Protein AF-A0A8J8DHR2-F1 (afdb_monomer_lite)

Structure (mmCIF, N/CA/C/O backbone):
data_AF-A0A8J8DHR2-F1
#
_entry.id   AF-A0A8J8DHR2-F1
#
loop_
_atom_site.group_PDB
_atom_site.id
_atom_site.type_symbol
_atom_site.label_atom_id
_atom_site.label_alt_id
_atom_site.label_comp_id
_atom_site.label_asym_id
_atom_site.label_entity_id
_atom_site.label_seq_id
_atom_site.pdbx_PDB_ins_code
_atom_site.Cartn_x
_atom_site.Cartn_y
_atom_site.Cartn_z
_atom_site.occupancy
_atom_site.B_iso_or_equiv
_atom_site.auth_seq_id
_atom_site.auth_comp_id
_atom_site.auth_asym_id
_atom_site.auth_atom_id
_atom_site.pdbx_PDB_model_num
ATOM 1 N N . MET A 1 1 ? -19.054 -25.105 -1.388 1.00 38.72 1 MET A N 1
ATOM 2 C CA . MET A 1 1 ? -17.659 -24.967 -0.925 1.00 38.72 1 MET A CA 1
ATOM 3 C C . MET A 1 1 ? -17.329 -23.497 -1.034 1.00 38.72 1 MET A C 1
ATOM 5 O O . MET A 1 1 ? -17.417 -22.987 -2.141 1.00 38.72 1 MET A O 1
ATOM 9 N N . ASN A 1 2 ? -17.084 -22.812 0.084 1.00 49.72 2 ASN A N 1
ATOM 10 C CA . ASN A 1 2 ? -16.598 -21.435 0.019 1.00 49.72 2 ASN A CA 1
ATOM 11 C C . ASN A 1 2 ? -15.177 -21.469 -0.545 1.00 49.72 2 ASN A C 1
ATOM 13 O O . ASN A 1 2 ? -14.362 -22.285 -0.113 1.00 49.72 2 ASN A O 1
ATOM 17 N N . GLU A 1 3 ? -14.928 -20.640 -1.547 1.00 60.44 3 GLU A N 1
ATOM 18 C CA . GLU A 1 3 ? -13.622 -20.469 -2.170 1.00 60.44 3 GLU A CA 1
ATOM 19 C C . GLU A 1 3 ? -12.634 -19.958 -1.109 1.00 60.44 3 GLU A C 1
ATOM 21 O O . GLU A 1 3 ? -12.941 -19.025 -0.363 1.00 60.44 3 GLU A O 1
ATOM 26 N N . ILE A 1 4 ? -11.487 -20.626 -0.964 1.00 71.00 4 ILE A N 1
ATOM 27 C CA . ILE A 1 4 ? -10.457 -20.211 -0.008 1.00 71.00 4 ILE A CA 1
ATOM 28 C C . ILE A 1 4 ? -9.747 -19.011 -0.624 1.00 71.00 4 ILE A C 1
ATOM 30 O O . ILE A 1 4 ? -8.992 -19.175 -1.580 1.00 71.00 4 ILE A O 1
ATOM 34 N N . LEU A 1 5 ? -9.993 -17.822 -0.075 1.00 74.88 5 LEU A N 1
ATOM 35 C CA . LEU A 1 5 ? -9.297 -16.610 -0.495 1.00 74.88 5 LEU A CA 1
ATOM 36 C C . LEU A 1 5 ? -7.799 -16.734 -0.206 1.00 74.88 5 LEU A C 1
ATOM 38 O O . LEU A 1 5 ? -7.392 -17.189 0.868 1.00 74.88 5 LEU A O 1
ATOM 42 N N . THR A 1 6 ? -6.980 -16.280 -1.148 1.00 81.56 6 THR A N 1
ATOM 43 C CA . THR A 1 6 ? -5.559 -16.038 -0.900 1.00 81.56 6 THR A CA 1
ATOM 44 C C . THR A 1 6 ? -5.382 -14.920 0.130 1.00 81.56 6 THR A C 1
ATOM 46 O O . THR A 1 6 ? -6.280 -14.112 0.367 1.00 81.56 6 THR A O 1
ATOM 49 N N . HIS A 1 7 ? -4.193 -14.830 0.735 1.00 78.31 7 HIS A N 1
ATOM 50 C CA . HIS A 1 7 ? -3.890 -13.770 1.707 1.00 78.31 7 HIS A CA 1
ATOM 51 C C . HIS A 1 7 ? -4.098 -12.363 1.126 1.00 78.31 7 HIS A C 1
ATOM 53 O O . HIS A 1 7 ? -4.680 -11.512 1.785 1.00 78.31 7 HIS A O 1
ATOM 59 N N . ASN A 1 8 ? -3.703 -12.136 -0.130 1.00 73.00 8 ASN A N 1
ATOM 60 C CA . ASN A 1 8 ? -3.864 -10.835 -0.785 1.00 73.00 8 ASN A CA 1
ATOM 61 C C . ASN A 1 8 ? -5.338 -10.499 -1.058 1.00 73.00 8 ASN A C 1
ATOM 63 O O . ASN A 1 8 ? -5.766 -9.382 -0.793 1.00 73.00 8 ASN A O 1
ATOM 67 N N . GLU A 1 9 ? -6.131 -11.464 -1.533 1.00 79.25 9 GLU A N 1
ATOM 68 C CA . GLU A 1 9 ? -7.574 -11.262 -1.733 1.00 79.25 9 GLU A CA 1
ATOM 69 C C . GLU A 1 9 ? -8.287 -11.003 -0.403 1.00 79.25 9 GLU A C 1
ATOM 71 O O . GLU A 1 9 ? -9.195 -10.177 -0.322 1.00 79.25 9 GLU A O 1
ATOM 76 N N . LEU A 1 10 ? -7.852 -11.678 0.662 1.00 85.38 10 LEU A N 1
ATOM 77 C CA . LEU A 1 10 ? -8.369 -11.458 2.003 1.00 85.38 10 LEU A CA 1
ATOM 78 C C . LEU A 1 10 ? -8.026 -10.053 2.514 1.00 85.38 10 LEU A C 1
ATOM 80 O O . LEU A 1 10 ? -8.901 -9.384 3.061 1.00 85.38 10 LEU A O 1
ATOM 84 N N . VAL A 1 11 ? -6.794 -9.583 2.296 1.00 79.81 11 VAL A N 1
ATOM 85 C CA . VAL A 1 11 ? -6.373 -8.205 2.594 1.00 79.81 11 VAL A CA 1
ATOM 86 C C . VAL A 1 11 ? -7.231 -7.189 1.841 1.00 79.81 11 VAL A C 1
ATOM 88 O O . VAL A 1 11 ? -7.748 -6.259 2.464 1.00 79.81 11 VAL A O 1
ATOM 91 N N . ASP A 1 12 ? -7.461 -7.379 0.543 1.00 77.25 12 ASP A N 1
ATOM 92 C CA . ASP A 1 12 ? -8.292 -6.474 -0.258 1.00 77.25 12 ASP A CA 1
ATOM 93 C C . ASP A 1 12 ? -9.739 -6.424 0.253 1.00 77.25 12 ASP A C 1
ATOM 95 O O . ASP A 1 12 ? -10.285 -5.343 0.485 1.00 77.25 12 ASP A O 1
ATOM 99 N N . VAL A 1 13 ? -10.363 -7.581 0.496 1.00 87.75 13 VAL A N 1
ATOM 100 C CA . VAL A 1 13 ? -11.755 -7.647 0.969 1.00 87.75 13 VAL A CA 1
ATOM 101 C C . VAL A 1 13 ? -11.896 -7.050 2.370 1.00 87.75 13 VAL A C 1
ATOM 103 O O . VAL A 1 13 ? -12.782 -6.225 2.612 1.00 87.75 13 VAL A O 1
ATOM 106 N N . VAL A 1 14 ? -11.030 -7.450 3.304 1.00 92.06 14 VAL A N 1
ATOM 107 C CA . VAL A 1 14 ? -11.136 -7.050 4.712 1.00 92.06 14 VAL A CA 1
ATOM 108 C C . VAL A 1 14 ? -10.791 -5.573 4.891 1.00 92.06 14 VAL A C 1
ATOM 110 O O . VAL A 1 14 ? -11.494 -4.873 5.619 1.00 92.06 14 VAL A O 1
ATOM 113 N N . SER A 1 15 ? -9.772 -5.060 4.198 1.00 86.81 15 SER A N 1
ATOM 114 C CA . SER A 1 15 ? -9.414 -3.638 4.270 1.00 86.81 15 SER A CA 1
ATOM 115 C C . SER A 1 15 ? -10.568 -2.745 3.784 1.00 86.81 15 SER A C 1
ATOM 117 O O . SER A 1 15 ? -10.996 -1.824 4.481 1.00 86.81 15 SER A O 1
ATOM 119 N N . GLN A 1 16 ? -11.200 -3.072 2.655 1.00 83.44 16 GLN A N 1
ATOM 120 C CA . GLN A 1 16 ? -12.368 -2.326 2.174 1.00 83.44 16 GLN A CA 1
ATOM 121 C C . GLN A 1 16 ? -13.557 -2.423 3.141 1.00 83.44 16 GLN A C 1
ATOM 123 O O . GLN A 1 16 ? -14.240 -1.425 3.397 1.00 83.44 16 GLN A O 1
ATOM 128 N N . ALA A 1 17 ? -13.794 -3.602 3.725 1.00 92.31 17 ALA A N 1
ATOM 129 C CA . ALA A 1 17 ? -14.858 -3.806 4.702 1.00 92.31 17 ALA A CA 1
ATOM 130 C C . ALA A 1 17 ? -14.660 -2.959 5.969 1.00 92.31 17 ALA A C 1
ATOM 132 O O . ALA A 1 17 ? -15.611 -2.329 6.442 1.00 92.31 17 ALA A O 1
ATOM 133 N N . ILE A 1 18 ? -13.427 -2.886 6.481 1.00 94.50 18 ILE A N 1
ATOM 134 C CA . ILE A 1 18 ? -13.059 -2.049 7.630 1.00 94.50 18 ILE A CA 1
ATOM 135 C C . ILE A 1 18 ? -13.309 -0.579 7.312 1.00 94.50 18 ILE A C 1
ATOM 137 O O . ILE A 1 18 ? -14.016 0.090 8.065 1.00 94.50 18 ILE A O 1
ATOM 141 N N . LEU A 1 19 ? -12.766 -0.078 6.199 1.00 85.56 19 LEU A N 1
ATOM 142 C CA . LEU A 1 19 ? -12.891 1.335 5.843 1.00 85.56 19 LEU A CA 1
ATOM 143 C C . LEU A 1 19 ? -14.357 1.737 5.627 1.00 85.56 19 LEU A C 1
ATOM 145 O O . LEU A 1 19 ? -14.779 2.812 6.053 1.00 85.56 19 LEU A O 1
ATOM 149 N N . LYS A 1 20 ? -15.155 0.855 5.015 1.00 87.25 20 LYS A N 1
ATOM 150 C CA . LYS A 1 20 ? -16.587 1.076 4.793 1.00 87.25 20 LYS A CA 1
ATOM 151 C C . LYS A 1 20 ? -17.381 1.094 6.099 1.00 87.25 20 LYS A C 1
ATOM 153 O O . LYS A 1 20 ? -18.211 1.983 6.277 1.00 87.25 20 LYS A O 1
ATOM 158 N N . LYS A 1 21 ? -17.168 0.115 6.987 1.00 94.31 21 LYS A N 1
ATOM 159 C CA . LYS A 1 21 ? -17.931 -0.019 8.241 1.00 94.31 21 LYS A CA 1
ATOM 160 C C . LYS A 1 21 ? -17.532 1.035 9.273 1.00 94.31 21 LYS A C 1
ATOM 162 O O . LYS A 1 21 ? -18.395 1.567 9.960 1.00 94.31 21 LYS A O 1
ATOM 167 N N . TYR A 1 22 ? -16.244 1.349 9.359 1.00 91.44 22 TYR A N 1
ATOM 168 C CA . TYR A 1 22 ? -15.667 2.234 10.371 1.00 91.44 22 TYR A CA 1
ATOM 169 C C . TYR A 1 22 ? -15.216 3.572 9.779 1.00 91.44 22 TYR A C 1
ATOM 171 O O . TYR A 1 22 ? -14.226 4.156 10.217 1.00 91.44 22 TYR A O 1
ATOM 179 N N . ARG A 1 23 ? -15.954 4.086 8.788 1.00 83.00 23 ARG A N 1
ATOM 180 C CA . ARG A 1 23 ? -15.640 5.357 8.123 1.00 83.00 23 ARG A CA 1
ATOM 181 C C . ARG A 1 23 ? -15.610 6.538 9.091 1.00 83.00 23 ARG A C 1
ATOM 183 O O . ARG A 1 23 ? -14.784 7.425 8.932 1.00 83.00 23 ARG A O 1
ATOM 190 N N . ASP A 1 24 ? -16.453 6.543 10.119 1.00 83.88 24 ASP A N 1
ATOM 191 C CA . ASP A 1 24 ? -16.432 7.609 11.126 1.00 83.88 24 ASP A CA 1
ATOM 192 C C . ASP A 1 24 ? -15.201 7.544 12.032 1.00 83.88 24 ASP A C 1
ATOM 194 O O . ASP A 1 24 ? -14.739 8.586 12.499 1.00 83.88 24 ASP A O 1
ATOM 198 N N . HIS A 1 25 ? -14.649 6.345 12.229 1.00 85.69 25 HIS A N 1
ATOM 199 C CA . HIS A 1 25 ? -13.433 6.115 13.006 1.00 85.69 25 HIS A CA 1
ATOM 200 C C . HIS A 1 25 ? -12.182 6.482 12.210 1.00 85.69 25 HIS A C 1
ATOM 202 O O . HIS A 1 25 ? -11.331 7.220 12.695 1.00 85.69 25 HIS A O 1
ATOM 208 N N . PHE A 1 26 ? -12.087 6.010 10.965 1.00 82.00 26 PHE A N 1
ATOM 209 C CA . PHE A 1 26 ? -10.918 6.221 10.108 1.00 82.00 26 PHE A CA 1
ATOM 210 C C . PHE A 1 26 ? -11.002 7.489 9.247 1.00 82.00 26 PHE A C 1
ATOM 212 O O . PHE A 1 26 ? -9.998 7.891 8.683 1.00 82.00 26 PHE A O 1
ATOM 219 N N . LYS A 1 27 ? -12.156 8.157 9.164 1.00 77.19 27 LYS A N 1
ATOM 220 C CA . LYS A 1 27 ? -12.396 9.360 8.345 1.00 77.19 27 LYS A CA 1
ATOM 221 C C . LYS A 1 27 ? -12.036 9.156 6.864 1.00 77.19 27 LYS A C 1
ATOM 223 O O . LYS A 1 27 ? -12.154 8.062 6.313 1.00 77.19 27 LYS A O 1
ATOM 228 N N . ASP A 1 28 ? -11.675 10.244 6.186 1.00 68.69 28 ASP A N 1
ATOM 229 C CA . ASP A 1 28 ? -11.288 10.258 4.780 1.00 68.69 28 ASP A CA 1
ATOM 230 C C . ASP A 1 28 ? -9.874 9.672 4.616 1.00 68.69 28 ASP A C 1
ATOM 232 O O . ASP A 1 28 ? -8.884 10.407 4.520 1.00 68.69 28 ASP A O 1
ATOM 236 N N . MET A 1 29 ? -9.799 8.344 4.520 1.00 67.38 29 MET A N 1
ATOM 237 C CA . MET A 1 29 ? -8.577 7.581 4.244 1.00 67.38 29 MET A CA 1
ATOM 238 C C . MET A 1 29 ? -8.642 6.862 2.899 1.00 67.38 29 MET A C 1
ATOM 240 O O . MET A 1 29 ? -9.716 6.483 2.433 1.00 67.38 29 MET A O 1
ATOM 244 N N . PHE A 1 30 ? -7.478 6.613 2.308 1.00 59.19 30 PHE A N 1
ATOM 245 C CA . PHE A 1 30 ? -7.306 5.660 1.217 1.00 59.19 30 PHE A CA 1
ATOM 246 C C . PHE A 1 30 ? -6.378 4.519 1.641 1.00 59.19 30 PHE A C 1
ATOM 248 O O . PHE A 1 30 ? -5.536 4.681 2.527 1.00 59.19 30 PHE A O 1
ATOM 255 N N . ILE A 1 31 ? -6.548 3.366 0.996 1.00 64.69 31 ILE A N 1
ATOM 256 C CA . ILE A 1 31 ? -5.791 2.140 1.264 1.00 64.69 31 ILE A CA 1
ATOM 257 C C . ILE A 1 31 ? -4.567 2.110 0.349 1.00 64.69 31 ILE A C 1
ATOM 259 O O . ILE A 1 31 ? -4.678 2.397 -0.843 1.00 64.69 31 ILE A O 1
ATOM 263 N N . THR A 1 32 ? -3.394 1.791 0.890 1.00 55.75 32 THR A N 1
ATOM 264 C CA . THR A 1 32 ? -2.170 1.608 0.100 1.00 55.75 32 THR A CA 1
ATOM 265 C C . THR A 1 32 ? -1.211 0.631 0.781 1.00 55.75 32 THR A C 1
ATOM 267 O O . THR A 1 32 ? -1.417 0.239 1.927 1.00 55.75 32 THR A O 1
ATOM 270 N N . ASN A 1 33 ? -0.146 0.256 0.076 1.00 52.72 33 ASN A N 1
ATOM 271 C CA . ASN A 1 33 ? 0.911 -0.623 0.569 1.00 52.72 33 ASN A CA 1
ATOM 272 C C . ASN A 1 33 ? 2.184 0.180 0.870 1.00 52.72 33 ASN A C 1
ATOM 274 O O . ASN A 1 33 ? 2.460 1.198 0.236 1.00 52.72 33 ASN A O 1
ATOM 278 N N . VAL A 1 34 ? 2.989 -0.295 1.823 1.00 51.06 34 VAL A N 1
ATOM 279 C CA . VAL A 1 34 ? 4.254 0.352 2.216 1.00 51.06 34 VAL A CA 1
ATOM 280 C C . VAL A 1 34 ? 5.411 -0.174 1.365 1.00 51.06 34 VAL A C 1
ATOM 282 O O . VAL A 1 34 ? 5.544 -1.383 1.169 1.00 51.06 34 VAL A O 1
ATOM 285 N N . SER A 1 35 ? 6.272 0.729 0.883 1.00 43.75 35 SER A N 1
ATOM 286 C CA . SER A 1 35 ? 7.443 0.429 0.039 1.00 43.75 35 SER A CA 1
ATOM 287 C C . SER A 1 35 ? 8.781 0.420 0.801 1.00 43.75 35 SER A C 1
ATOM 289 O O . SER A 1 35 ? 9.831 0.645 0.201 1.00 43.75 35 SER A O 1
ATOM 291 N N . ILE A 1 36 ? 8.761 0.261 2.126 1.00 43.66 36 ILE A N 1
ATOM 292 C CA . ILE A 1 36 ? 9.930 0.446 3.002 1.00 43.66 36 ILE A CA 1
ATOM 293 C C . ILE A 1 36 ? 10.418 -0.908 3.516 1.00 43.66 36 ILE A C 1
ATOM 295 O O . ILE A 1 36 ? 9.605 -1.747 3.894 1.00 43.66 36 ILE A O 1
ATOM 299 N N . ASP A 1 37 ? 11.745 -1.077 3.577 1.00 42.62 37 ASP A N 1
ATOM 300 C CA . ASP A 1 37 ? 12.451 -2.187 4.242 1.00 42.62 37 ASP A CA 1
ATOM 301 C C . ASP A 1 37 ? 12.351 -2.073 5.780 1.00 42.62 37 ASP A C 1
ATOM 303 O O . ASP A 1 37 ? 13.335 -1.892 6.494 1.00 42.62 37 ASP A O 1
ATOM 307 N N . PHE A 1 38 ? 11.133 -2.120 6.294 1.00 52.75 38 PHE A N 1
ATOM 308 C CA . PHE A 1 38 ? 10.772 -2.272 7.705 1.00 52.75 38 PHE A CA 1
ATOM 309 C C . PHE A 1 38 ? 9.754 -3.426 7.749 1.00 52.75 38 PHE A C 1
ATOM 311 O O . PHE A 1 38 ? 9.212 -3.709 6.674 1.00 52.75 38 PHE A O 1
ATOM 318 N N . PRO A 1 39 ? 9.481 -4.156 8.863 1.00 59.97 39 PRO A N 1
ATOM 319 C CA . PRO A 1 39 ? 8.424 -5.167 8.831 1.00 59.97 39 PRO A CA 1
ATOM 320 C C . PRO A 1 39 ? 7.191 -4.541 8.170 1.00 59.97 39 PRO A C 1
ATOM 322 O O . PRO A 1 39 ? 6.758 -3.448 8.535 1.00 59.97 39 PRO A O 1
ATOM 325 N N . LYS A 1 40 ? 6.778 -5.151 7.062 1.00 71.44 40 LYS A N 1
ATOM 326 C CA . LYS A 1 40 ? 5.899 -4.528 6.080 1.00 71.44 40 LYS A CA 1
ATOM 327 C C . LYS A 1 40 ? 4.469 -4.800 6.529 1.00 71.44 40 LYS A C 1
ATOM 329 O O . LYS A 1 40 ? 4.132 -5.980 6.576 1.00 71.44 40 LYS A O 1
ATOM 334 N N . PRO A 1 41 ? 3.666 -3.775 6.871 1.00 79.00 41 PRO A N 1
ATOM 335 C CA . PRO A 1 41 ? 2.247 -3.982 7.125 1.00 79.00 41 PRO A CA 1
ATOM 336 C C . PRO A 1 41 ? 1.591 -4.592 5.892 1.00 79.00 41 PRO A C 1
ATOM 338 O O . PRO A 1 41 ? 1.962 -4.239 4.765 1.00 79.00 41 PRO A O 1
ATOM 341 N N . ASP A 1 42 ? 0.606 -5.460 6.100 1.00 84.75 42 ASP A N 1
ATOM 342 C CA . ASP A 1 42 ? -0.171 -6.036 5.002 1.00 84.75 42 ASP A CA 1
ATOM 343 C C . ASP A 1 42 ? -0.862 -4.942 4.185 1.00 84.75 42 ASP A C 1
ATOM 345 O O . ASP A 1 42 ? -0.883 -5.001 2.957 1.00 84.75 42 ASP A O 1
ATOM 349 N N . PHE A 1 43 ? -1.355 -3.905 4.866 1.00 79.38 43 PHE A N 1
ATOM 350 C CA . PHE A 1 43 ? -1.856 -2.679 4.254 1.00 79.38 43 PHE A CA 1
ATOM 351 C C . PHE A 1 43 ? -1.773 -1.503 5.234 1.00 79.38 43 PHE A C 1
ATOM 353 O O . PHE A 1 43 ? -1.607 -1.671 6.447 1.00 79.38 43 PHE A O 1
ATOM 360 N N . ILE A 1 44 ? -1.889 -0.285 4.704 1.00 80.44 44 ILE A N 1
ATOM 361 C CA . ILE A 1 44 ? -1.968 0.942 5.496 1.00 80.44 44 ILE A CA 1
ATOM 362 C C . ILE A 1 44 ? -3.129 1.823 5.048 1.00 80.44 44 ILE A C 1
ATOM 364 O O . ILE A 1 44 ? -3.508 1.835 3.874 1.00 80.44 44 ILE A O 1
ATOM 368 N N . TYR A 1 45 ? -3.650 2.613 5.983 1.00 80.19 45 TYR A N 1
ATOM 369 C CA . TYR A 1 45 ? -4.537 3.732 5.681 1.00 80.19 45 TYR A CA 1
ATOM 370 C C . TYR A 1 45 ? -3.779 5.041 5.745 1.00 80.19 45 TYR A C 1
ATOM 372 O O . TYR A 1 45 ? -3.018 5.293 6.680 1.00 80.19 45 TYR A O 1
ATOM 380 N N . MET A 1 46 ? -4.022 5.878 4.744 1.00 69.00 46 MET A N 1
ATOM 381 C CA . MET A 1 46 ? -3.410 7.189 4.603 1.00 69.00 46 MET A CA 1
ATOM 382 C C . MET A 1 46 ? -4.488 8.262 4.436 1.00 69.00 46 MET A C 1
ATOM 384 O O . MET A 1 46 ? -5.414 8.070 3.646 1.00 69.00 46 MET A O 1
ATOM 388 N N . PRO A 1 47 ? -4.386 9.407 5.131 1.00 63.62 47 PRO A N 1
ATOM 389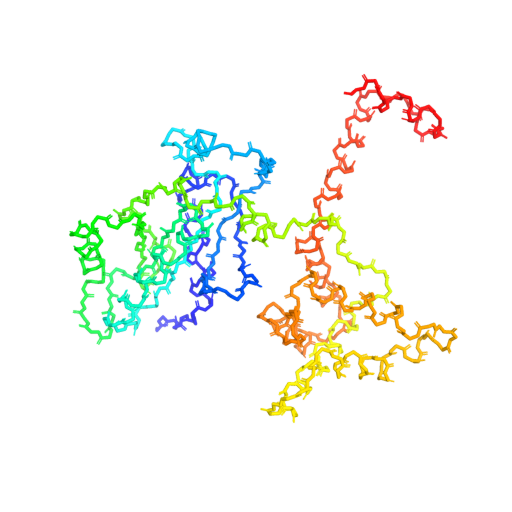 C CA . PRO A 1 47 ? -5.407 10.448 5.055 1.00 63.62 47 PRO A CA 1
ATOM 390 C C . PRO A 1 47 ? -5.401 11.136 3.682 1.00 63.62 47 PRO A C 1
ATOM 392 O O . PRO A 1 47 ? -4.342 11.502 3.167 1.00 63.62 47 PRO A O 1
ATOM 395 N N . TYR A 1 48 ? -6.585 11.386 3.105 1.00 52.44 48 TYR A N 1
ATOM 396 C CA . TYR A 1 48 ? -6.729 12.123 1.835 1.00 52.44 48 TYR A CA 1
ATOM 397 C C . TYR A 1 48 ? -6.217 13.562 1.944 1.00 52.44 48 TYR A C 1
ATOM 399 O O . TYR A 1 48 ? -5.572 14.085 1.033 1.00 52.44 48 TYR A O 1
ATOM 407 N N . ARG A 1 49 ? -6.518 14.227 3.066 1.00 50.53 49 ARG A N 1
ATOM 408 C CA . ARG A 1 49 ? -6.002 15.562 3.371 1.00 50.53 49 ARG A CA 1
ATOM 409 C C . ARG A 1 49 ? -4.709 15.416 4.151 1.00 50.53 49 ARG A C 1
ATOM 411 O O . ARG A 1 49 ? -4.711 15.354 5.377 1.00 50.53 49 ARG A O 1
ATOM 418 N N . PHE A 1 50 ? -3.601 15.411 3.421 1.00 46.94 50 PHE A N 1
ATOM 419 C CA . PHE A 1 50 ? -2.285 15.581 4.016 1.00 46.94 50 PHE A CA 1
ATOM 420 C C . PHE A 1 50 ? -2.208 16.957 4.688 1.00 46.94 50 PHE A C 1
ATOM 422 O O . PHE A 1 50 ? -2.013 17.979 4.031 1.00 46.94 50 PHE A O 1
ATOM 429 N N . VAL A 1 51 ? -2.350 16.993 6.012 1.00 45.41 51 VAL A N 1
ATOM 430 C CA . VAL A 1 51 ? -1.857 18.123 6.803 1.00 45.41 51 VAL A CA 1
ATOM 431 C C . VAL A 1 51 ? -0.347 18.168 6.570 1.00 45.41 51 VAL A C 1
ATOM 433 O O . VAL A 1 51 ? 0.299 17.126 6.616 1.00 45.41 51 VAL A O 1
ATOM 436 N N . GLU A 1 52 ? 0.239 19.331 6.275 1.00 41.47 52 GLU A N 1
ATOM 437 C CA . GLU A 1 52 ? 1.693 19.444 6.111 1.00 41.47 52 GLU A CA 1
ATOM 438 C C . GLU A 1 52 ? 2.410 18.932 7.376 1.00 41.47 52 GLU A C 1
ATOM 440 O O . GLU A 1 52 ? 2.520 19.630 8.386 1.00 41.47 52 GLU A O 1
ATOM 445 N N . MET A 1 53 ? 2.897 17.685 7.323 1.00 44.53 53 MET A N 1
ATOM 446 C CA . MET A 1 53 ? 3.453 16.968 8.481 1.00 44.53 53 MET A CA 1
ATOM 447 C C . MET A 1 53 ? 4.817 17.515 8.925 1.00 44.53 53 MET A C 1
ATOM 449 O O . MET A 1 53 ? 5.297 17.182 10.001 1.00 44.53 53 MET A O 1
ATOM 453 N N . ARG A 1 54 ? 5.415 18.435 8.151 1.00 38.66 54 ARG A N 1
ATOM 454 C CA . ARG A 1 54 ? 6.720 19.067 8.427 1.00 38.66 54 ARG A CA 1
ATOM 455 C C . ARG A 1 54 ? 6.768 19.905 9.712 1.00 38.66 54 ARG A C 1
ATOM 457 O O . ARG A 1 54 ? 7.842 20.363 10.079 1.00 38.66 54 ARG A O 1
ATOM 464 N N . LYS A 1 55 ? 5.624 20.160 10.360 1.00 41.09 55 LYS A N 1
ATOM 465 C CA . LYS A 1 55 ? 5.513 20.948 11.602 1.00 41.09 55 LYS A CA 1
ATOM 466 C C . LYS A 1 55 ? 4.413 20.423 12.536 1.00 41.09 55 LYS A C 1
ATOM 468 O O . LYS A 1 55 ? 3.681 21.213 13.137 1.00 41.09 55 LYS A O 1
ATOM 473 N N . ILE A 1 56 ? 4.211 19.108 12.614 1.00 50.56 56 ILE A N 1
ATOM 474 C CA . ILE A 1 56 ? 3.266 18.545 13.587 1.00 50.56 56 ILE A CA 1
ATOM 475 C C . ILE A 1 56 ? 3.994 18.365 14.917 1.00 50.56 56 ILE A C 1
ATOM 477 O O . ILE A 1 56 ? 4.884 17.539 15.049 1.00 50.56 56 ILE A O 1
ATOM 481 N N . THR A 1 57 ? 3.618 19.174 15.905 1.00 55.97 57 THR A N 1
ATOM 482 C CA . THR A 1 57 ? 4.015 18.955 17.299 1.00 55.97 57 THR A CA 1
ATOM 483 C C . THR A 1 57 ? 3.221 17.778 17.880 1.00 55.97 57 THR A C 1
ATOM 485 O O . THR A 1 57 ? 2.096 17.545 17.426 1.00 55.97 57 THR A O 1
ATOM 488 N N . PRO A 1 58 ? 3.705 17.088 18.931 1.00 58.28 58 PRO A N 1
ATOM 489 C CA . PRO A 1 58 ? 2.942 16.032 19.612 1.00 58.28 58 PRO A CA 1
ATOM 490 C C . PRO A 1 58 ? 1.523 16.475 20.010 1.00 58.28 58 PRO A C 1
ATOM 492 O O . PRO A 1 58 ? 0.557 15.729 19.878 1.00 58.28 58 PRO A O 1
ATOM 495 N N . LYS A 1 59 ? 1.364 17.752 20.390 1.00 62.62 59 LYS A N 1
ATOM 496 C CA . LYS A 1 59 ? 0.065 18.380 20.679 1.00 62.62 59 LYS A CA 1
ATOM 497 C C . LYS A 1 59 ? -0.860 18.441 19.454 1.00 62.62 59 LYS A C 1
ATOM 499 O O . LYS A 1 59 ? -2.054 18.200 19.581 1.00 62.62 59 LYS A O 1
ATOM 504 N N . LYS A 1 60 ? -0.327 18.759 18.270 1.00 61.09 60 LYS A N 1
ATOM 505 C CA . LYS A 1 60 ? -1.092 18.782 17.013 1.00 61.09 60 LYS A CA 1
ATOM 506 C C . LYS A 1 60 ? -1.416 17.364 16.534 1.00 61.09 60 LYS A C 1
ATOM 508 O O . LYS A 1 60 ? -2.503 17.166 16.008 1.00 61.09 60 LYS A O 1
ATOM 513 N N . LEU A 1 61 ? -0.533 16.390 16.781 1.00 62.78 61 LEU A N 1
ATOM 514 C CA . LEU A 1 61 ? -0.821 14.975 16.534 1.00 62.78 61 LEU A CA 1
ATOM 515 C C . LEU A 1 61 ? -1.970 14.490 17.424 1.00 62.78 61 LEU A C 1
ATOM 517 O O . LEU A 1 61 ? -2.914 13.903 16.921 1.00 62.78 61 LEU A O 1
ATOM 521 N N . LYS A 1 62 ? -1.957 14.828 18.718 1.00 63.53 62 LYS A N 1
ATOM 522 C CA . LYS A 1 62 ? -3.037 14.489 19.658 1.00 63.53 62 LYS A CA 1
ATOM 523 C C . LYS A 1 62 ? -4.417 14.968 19.204 1.00 63.53 62 LYS A C 1
ATOM 525 O O . LYS A 1 62 ? -5.388 14.240 19.352 1.00 63.53 62 LYS A O 1
ATOM 530 N N . ASN A 1 63 ? -4.493 16.144 18.586 1.00 63.94 63 ASN A N 1
ATOM 531 C CA . ASN A 1 63 ? -5.742 16.668 18.025 1.00 63.94 63 ASN A CA 1
ATOM 532 C C . ASN A 1 63 ? -6.184 15.952 16.730 1.00 63.94 63 ASN A C 1
ATOM 534 O O . ASN A 1 63 ? -7.360 15.984 16.382 1.00 63.94 63 ASN A O 1
ATOM 538 N N . LEU A 1 64 ? -5.250 15.338 15.994 1.00 63.06 64 LEU A N 1
ATOM 539 C CA . LEU A 1 64 ? -5.533 14.555 14.782 1.00 63.06 64 LEU A CA 1
ATOM 540 C C . LEU A 1 64 ? -5.906 13.099 15.087 1.00 63.06 64 LEU A C 1
ATOM 542 O O . LEU A 1 64 ? -6.291 12.375 14.172 1.00 63.06 64 LEU A O 1
ATOM 546 N N . VAL A 1 65 ? -5.756 12.665 16.340 1.00 61.38 65 VAL A N 1
ATOM 547 C CA . VAL A 1 65 ? -6.127 11.318 16.792 1.00 61.38 65 VAL A CA 1
ATOM 548 C C . VAL A 1 65 ? -7.091 11.365 17.985 1.00 61.38 65 VAL A C 1
ATOM 550 O O . VAL A 1 65 ? -7.134 10.445 18.797 1.00 61.38 65 VAL A O 1
ATOM 553 N N . SER A 1 66 ? -7.856 12.452 18.127 1.00 60.28 66 SER A N 1
ATOM 554 C CA . SER A 1 66 ? -8.854 12.578 19.193 1.00 60.28 66 SER A CA 1
ATOM 555 C C . SER A 1 66 ? -10.163 11.868 18.848 1.00 60.28 66 SER A C 1
ATOM 557 O O . SER A 1 66 ? -10.632 11.920 17.713 1.00 60.28 66 SER A O 1
ATOM 559 N N . VAL A 1 67 ? -10.773 11.268 19.872 1.00 52.34 67 VAL A N 1
ATOM 560 C CA . VAL A 1 67 ? -11.992 10.441 19.805 1.00 52.34 67 VAL A CA 1
ATOM 561 C C . VAL A 1 67 ? -13.170 11.163 19.124 1.00 52.34 67 VAL A C 1
ATOM 563 O O . VAL A 1 67 ? -13.947 10.530 18.418 1.00 52.34 67 VAL A O 1
ATOM 566 N N . ASP A 1 68 ? -13.247 12.496 19.216 1.00 53.94 68 ASP A N 1
ATOM 567 C CA . ASP A 1 68 ? -14.335 13.288 18.615 1.00 53.94 68 ASP A CA 1
ATOM 568 C C . ASP A 1 68 ? -14.132 13.611 17.119 1.00 53.94 68 ASP A C 1
ATOM 570 O O . ASP A 1 68 ? -15.086 13.919 16.403 1.00 53.94 68 ASP A O 1
ATOM 574 N N . SER A 1 69 ? -12.893 13.550 16.619 1.00 58.06 69 SER A N 1
ATOM 575 C CA . SER A 1 69 ? -12.529 13.915 15.239 1.00 58.06 69 SER A CA 1
ATOM 576 C C . SER A 1 69 ? -12.113 12.724 14.374 1.00 58.06 69 SER A C 1
ATOM 578 O O . SER A 1 69 ? -11.888 12.908 13.176 1.00 58.06 69 SER A O 1
ATOM 580 N N . GLY A 1 70 ? -12.085 11.513 14.941 1.00 66.75 70 GLY A N 1
ATOM 581 C CA . GLY A 1 70 ? -11.574 10.294 14.313 1.00 66.75 70 GLY A CA 1
ATOM 582 C C . GLY A 1 70 ? -10.074 10.351 14.017 1.00 66.75 70 GLY A C 1
ATOM 583 O O . GLY A 1 70 ? -9.380 11.327 14.300 1.00 66.75 70 GLY A O 1
ATOM 584 N N . ILE A 1 71 ? -9.557 9.269 13.448 1.00 65.88 71 ILE A N 1
ATOM 585 C CA . ILE A 1 71 ? -8.138 9.110 13.146 1.00 65.88 71 ILE A CA 1
ATOM 586 C C . ILE A 1 71 ? -7.842 9.809 11.818 1.00 65.88 71 ILE A C 1
ATOM 588 O O . ILE A 1 71 ? -8.400 9.448 10.792 1.00 65.88 71 ILE A O 1
ATOM 592 N N . MET A 1 72 ? -6.946 10.799 11.824 1.00 68.94 72 MET A N 1
ATOM 593 C CA . MET A 1 72 ? -6.460 11.504 10.623 1.00 68.94 72 MET A CA 1
ATOM 594 C C . MET A 1 72 ? -4.942 11.364 10.426 1.00 68.94 72 MET A C 1
ATOM 596 O O . MET A 1 72 ? -4.288 12.223 9.831 1.00 68.94 72 MET A O 1
ATOM 600 N N . VAL A 1 73 ? -4.366 10.281 10.939 1.00 72.44 73 VAL A N 1
ATOM 601 C CA . VAL A 1 73 ? -2.943 9.943 10.812 1.00 72.44 73 VAL A CA 1
ATOM 602 C C . VAL A 1 73 ? -2.772 8.623 10.058 1.00 72.44 73 VAL A C 1
ATOM 604 O O . VAL A 1 73 ? -3.728 7.854 9.986 1.00 72.44 73 VAL A O 1
ATOM 607 N N . PRO A 1 74 ? -1.578 8.338 9.508 1.00 75.88 74 PRO A N 1
ATOM 608 C CA . PRO A 1 74 ? -1.270 7.027 8.951 1.00 75.88 74 PRO A CA 1
ATOM 609 C C . PRO A 1 74 ? -1.543 5.893 9.947 1.00 75.88 74 PRO A C 1
ATOM 611 O O . PRO A 1 74 ? -1.154 5.988 11.113 1.00 75.88 74 PRO A O 1
ATOM 614 N N . VAL A 1 75 ? -2.172 4.817 9.479 1.00 85.62 75 VAL A N 1
ATOM 615 C CA . VAL A 1 75 ? -2.504 3.639 10.294 1.00 85.62 75 VAL A CA 1
ATOM 616 C C . VAL A 1 75 ? -1.960 2.388 9.626 1.00 85.62 75 VAL A C 1
ATOM 618 O O . VAL A 1 75 ? -2.168 2.206 8.427 1.00 85.62 75 VAL A O 1
ATOM 621 N N . ALA A 1 76 ? -1.298 1.526 10.394 1.00 87.94 76 ALA A N 1
ATOM 622 C CA . ALA A 1 76 ? -0.828 0.231 9.913 1.00 87.94 76 ALA A CA 1
ATOM 623 C C . ALA A 1 76 ? -1.725 -0.926 10.336 1.00 87.94 76 ALA A C 1
ATOM 625 O O . ALA A 1 76 ? -2.309 -0.906 11.419 1.00 87.94 76 ALA A O 1
ATOM 626 N N . PHE A 1 77 ? -1.794 -1.941 9.478 1.00 94.06 77 PHE A N 1
ATOM 627 C CA . PHE A 1 77 ? -2.578 -3.143 9.708 1.00 94.06 77 PHE A CA 1
ATOM 628 C C . PHE A 1 77 ? -1.730 -4.387 9.431 1.00 94.06 77 PHE A C 1
ATOM 630 O O . PHE A 1 77 ? -1.116 -4.504 8.371 1.00 94.06 77 PHE A O 1
ATOM 637 N N . GLU A 1 78 ? -1.715 -5.308 10.390 1.00 95.44 78 GLU A N 1
ATOM 638 C CA . GLU A 1 78 ? -1.233 -6.683 10.216 1.00 95.44 78 GLU A CA 1
ATOM 639 C C . GLU A 1 78 ? -2.452 -7.599 10.147 1.00 95.44 78 GLU A C 1
ATOM 641 O O . GLU A 1 78 ? -3.274 -7.578 11.061 1.00 95.44 78 GLU A O 1
ATOM 646 N N . LEU A 1 79 ? -2.582 -8.408 9.103 1.00 95.06 79 LEU A N 1
ATOM 647 C CA . LEU A 1 79 ? -3.680 -9.343 8.920 1.00 95.06 79 LEU A CA 1
ATOM 648 C C . LEU A 1 79 ? -3.196 -10.779 9.107 1.00 95.06 79 LEU A C 1
ATOM 650 O O . LEU A 1 79 ? -2.163 -11.185 8.582 1.00 95.06 79 LEU A O 1
ATOM 654 N N . LYS A 1 80 ? -3.978 -11.598 9.817 1.00 93.44 80 LYS A N 1
ATOM 655 C CA . LYS A 1 80 ? -3.775 -13.051 9.830 1.00 93.44 80 LYS A CA 1
ATOM 656 C C . LYS A 1 80 ? -4.941 -13.792 9.189 1.00 93.44 80 LYS A C 1
ATOM 658 O O . LYS A 1 80 ? -6.097 -13.452 9.454 1.00 93.44 80 LYS A O 1
ATOM 663 N N . PRO A 1 81 ? -4.660 -14.810 8.359 1.00 91.19 81 PRO A N 1
ATOM 664 C CA . PRO A 1 81 ? -5.691 -15.636 7.750 1.00 91.19 81 PRO A CA 1
ATOM 665 C C . PRO A 1 81 ? -6.328 -16.607 8.763 1.00 91.19 81 PRO A C 1
ATOM 667 O O . PRO A 1 81 ? -5.736 -16.892 9.808 1.00 91.19 81 PRO A O 1
ATOM 670 N N . PRO A 1 82 ? -7.496 -17.199 8.442 1.00 87.88 82 PRO A N 1
ATOM 671 C CA . PRO A 1 82 ? -8.214 -18.115 9.337 1.00 87.88 82 PRO A CA 1
ATOM 672 C C . PRO A 1 82 ? -7.461 -19.407 9.672 1.00 87.88 82 PRO A C 1
ATOM 674 O O . PRO A 1 82 ? -7.792 -20.101 10.628 1.00 87.88 82 PRO A O 1
ATOM 677 N N . TYR A 1 83 ? -6.441 -19.742 8.891 1.00 86.44 83 TYR A N 1
ATOM 678 C CA . TYR A 1 83 ? -5.610 -20.930 9.057 1.00 86.44 83 TYR A CA 1
ATOM 679 C C . TYR A 1 83 ? -4.267 -20.640 9.749 1.00 86.44 83 TYR A C 1
ATOM 681 O O . TYR A 1 83 ? -3.405 -21.517 9.761 1.00 86.44 83 TYR A O 1
ATOM 689 N N . ALA A 1 84 ? -4.074 -19.447 10.320 1.00 86.00 84 ALA A N 1
ATOM 690 C CA . ALA A 1 84 ? -2.880 -19.123 11.096 1.00 86.00 84 ALA A CA 1
ATOM 691 C C . ALA A 1 84 ? -2.815 -19.930 12.410 1.00 86.00 84 ALA A C 1
ATOM 693 O O . ALA A 1 84 ? -3.825 -20.140 13.089 1.00 86.00 84 ALA A O 1
ATOM 694 N N . MET A 1 85 ? -1.615 -20.374 12.777 1.00 85.56 85 MET A N 1
ATOM 695 C CA . MET A 1 85 ? -1.301 -21.082 14.026 1.00 85.56 85 MET A CA 1
ATOM 696 C C . MET A 1 85 ? -1.005 -20.104 15.169 1.00 85.56 85 MET A C 1
ATOM 698 O O . MET A 1 85 ? -0.623 -18.962 14.923 1.00 85.56 85 MET A O 1
ATOM 702 N N . LYS A 1 86 ? -1.094 -20.534 16.437 1.00 86.38 86 LYS A N 1
ATOM 703 C CA . LYS A 1 86 ? -0.931 -19.635 17.607 1.00 86.38 86 LYS A CA 1
ATOM 704 C C . LYS A 1 86 ? 0.357 -18.816 17.606 1.00 86.38 86 LYS A C 1
ATOM 706 O O . LYS A 1 86 ? 0.344 -17.649 17.994 1.00 86.38 86 LYS A O 1
ATOM 711 N N . HIS A 1 87 ? 1.473 -19.403 17.178 1.00 85.56 87 HIS A N 1
ATOM 712 C CA . HIS A 1 87 ? 2.743 -18.679 17.121 1.00 85.56 87 HIS A CA 1
ATOM 713 C C . HIS A 1 87 ? 2.724 -17.552 16.081 1.00 85.56 87 HIS A C 1
ATOM 715 O O . HIS A 1 87 ? 3.352 -16.525 16.307 1.00 85.56 87 HIS A O 1
ATOM 721 N N . GLU A 1 88 ? 1.956 -17.686 14.998 1.00 87.69 88 GLU A N 1
ATOM 722 C CA . GLU A 1 88 ? 1.799 -16.630 13.996 1.00 87.69 88 GLU A CA 1
ATOM 723 C C . GLU A 1 88 ? 1.033 -15.435 14.567 1.00 87.69 88 GLU A C 1
ATOM 725 O O . GLU A 1 88 ? 1.358 -14.304 14.225 1.00 87.69 88 GLU A O 1
ATOM 730 N N . TYR A 1 89 ? 0.088 -15.647 15.493 1.00 92.88 89 TYR A N 1
ATOM 731 C CA . TYR A 1 89 ? -0.559 -14.556 16.236 1.00 92.88 89 TYR A CA 1
ATOM 732 C C . TYR A 1 89 ? 0.430 -13.839 17.163 1.00 92.88 89 TYR A C 1
ATOM 734 O O . TYR A 1 89 ? 0.392 -12.616 17.266 1.00 92.88 89 TYR A O 1
ATOM 742 N N . LEU A 1 90 ? 1.350 -14.568 17.807 1.00 90.31 90 LEU A N 1
ATOM 743 C CA . LEU A 1 90 ? 2.423 -13.954 18.600 1.00 90.31 90 LEU A CA 1
ATOM 744 C C . LEU A 1 90 ? 3.356 -13.114 17.718 1.00 90.31 90 LEU A C 1
ATOM 746 O O . LEU A 1 90 ? 3.697 -11.988 18.082 1.00 90.31 90 LEU A O 1
ATOM 750 N N . THR A 1 91 ? 3.727 -13.631 16.544 1.00 87.94 91 THR A N 1
ATOM 751 C CA . THR A 1 91 ? 4.493 -12.876 15.545 1.00 87.94 91 THR A CA 1
ATOM 752 C C . THR A 1 91 ? 3.723 -11.637 15.094 1.00 87.94 91 THR A C 1
ATOM 754 O O . THR A 1 91 ? 4.305 -10.558 15.060 1.00 87.94 91 THR A O 1
ATOM 757 N N . ALA A 1 92 ? 2.414 -11.760 14.857 1.00 92.44 92 ALA A N 1
ATOM 758 C CA . ALA A 1 92 ? 1.543 -10.656 14.465 1.00 92.44 92 ALA A CA 1
ATOM 759 C C . ALA A 1 92 ? 1.501 -9.539 15.512 1.00 92.44 92 ALA A C 1
ATOM 761 O O . ALA A 1 92 ? 1.586 -8.366 15.168 1.00 92.44 92 ALA A O 1
ATOM 762 N N . ILE A 1 93 ? 1.417 -9.896 16.798 1.00 95.88 93 ILE A N 1
ATOM 763 C CA . ILE A 1 93 ? 1.495 -8.933 17.905 1.00 95.88 93 ILE A CA 1
ATOM 764 C C . ILE A 1 93 ? 2.840 -8.200 17.864 1.00 95.88 93 ILE A C 1
ATOM 766 O O . ILE A 1 93 ? 2.876 -6.976 17.978 1.00 95.88 93 ILE A O 1
ATOM 770 N N . GLY A 1 94 ? 3.940 -8.934 17.670 1.00 88.69 94 GLY A N 1
ATOM 771 C CA . GLY A 1 94 ? 5.274 -8.350 17.537 1.00 88.69 94 GLY A CA 1
ATOM 772 C C . GLY A 1 94 ? 5.394 -7.404 16.339 1.00 88.69 94 GLY A C 1
ATOM 773 O O . GLY A 1 94 ? 5.942 -6.314 16.480 1.00 88.69 94 GLY A O 1
ATOM 774 N N . GLN A 1 95 ? 4.843 -7.786 15.184 1.00 87.56 95 GLN A N 1
ATOM 775 C CA . GLN A 1 95 ? 4.810 -6.972 13.965 1.00 87.56 95 GLN A CA 1
ATOM 776 C C . GLN A 1 95 ? 3.973 -5.703 14.169 1.00 87.56 95 GLN A C 1
ATOM 778 O O . GLN A 1 95 ? 4.486 -4.601 13.986 1.00 87.56 95 GLN A O 1
ATOM 783 N N . ALA A 1 96 ? 2.733 -5.842 14.645 1.00 92.00 96 ALA A N 1
ATOM 784 C CA . ALA A 1 96 ? 1.835 -4.724 14.912 1.00 92.00 96 ALA A CA 1
ATOM 785 C C . ALA A 1 96 ? 2.426 -3.738 15.932 1.00 92.00 96 ALA A C 1
ATOM 787 O O . ALA A 1 96 ? 2.271 -2.528 15.771 1.00 92.00 96 ALA A O 1
ATOM 788 N N . LEU A 1 97 ? 3.135 -4.234 16.952 1.00 90.19 97 LEU A N 1
ATOM 789 C CA . LEU A 1 97 ? 3.864 -3.399 17.905 1.00 90.19 97 LEU A CA 1
ATOM 790 C C . LEU A 1 97 ? 5.082 -2.726 17.259 1.00 90.19 97 LEU A C 1
ATOM 792 O O . LEU A 1 97 ? 5.305 -1.541 17.468 1.00 90.19 97 LEU A O 1
ATOM 796 N N . ALA A 1 98 ? 5.861 -3.439 16.444 1.00 82.44 98 ALA A N 1
ATOM 797 C CA . ALA A 1 98 ? 6.998 -2.848 15.739 1.00 82.44 98 ALA A CA 1
ATOM 798 C C . ALA A 1 98 ? 6.559 -1.707 14.809 1.00 82.44 98 ALA A C 1
ATOM 800 O O . ALA A 1 98 ? 7.265 -0.706 14.694 1.00 82.44 98 ALA A O 1
ATOM 801 N N . TYR A 1 99 ? 5.370 -1.802 14.204 1.00 82.25 99 TYR A N 1
ATOM 802 C CA . TYR A 1 99 ? 4.802 -0.735 13.376 1.00 82.25 99 TYR A CA 1
ATOM 803 C C . TYR A 1 99 ? 4.618 0.572 14.132 1.00 82.25 99 TYR A C 1
ATOM 805 O O . TYR A 1 99 ? 4.683 1.624 13.505 1.00 82.25 99 TYR A O 1
ATOM 813 N N . THR A 1 100 ? 4.469 0.555 15.460 1.00 79.00 100 THR A N 1
ATOM 814 C CA . THR A 1 100 ? 4.294 1.795 16.225 1.00 79.00 100 THR A CA 1
ATOM 815 C C . THR A 1 100 ? 5.563 2.646 16.321 1.00 79.00 100 THR A C 1
ATOM 817 O O . THR A 1 100 ? 5.507 3.800 16.742 1.00 79.00 100 THR A O 1
ATOM 820 N N . LEU A 1 101 ? 6.715 2.101 15.909 1.00 72.50 101 LEU A N 1
ATOM 821 C CA . LEU A 1 101 ? 7.948 2.869 15.689 1.00 72.50 101 LEU A CA 1
ATOM 822 C C . LEU A 1 101 ? 7.830 3.844 14.505 1.00 72.50 101 LEU A C 1
ATOM 824 O O . LEU A 1 101 ? 8.657 4.735 14.355 1.00 72.50 101 LEU A O 1
ATOM 828 N N . VAL A 1 102 ? 6.817 3.648 13.659 1.00 70.44 102 VAL A N 1
ATOM 829 C CA . VAL A 1 102 ? 6.632 4.321 12.372 1.00 70.44 102 VAL A CA 1
ATOM 830 C C . VAL A 1 102 ? 5.265 4.995 12.292 1.00 70.44 102 VAL A C 1
ATOM 832 O O . VAL A 1 102 ? 5.147 6.171 11.954 1.00 70.44 102 VAL A O 1
ATOM 835 N N . PHE A 1 103 ? 4.221 4.226 12.579 1.00 75.44 103 PHE A N 1
ATOM 836 C CA . PHE A 1 103 ? 2.830 4.629 12.494 1.00 75.44 103 PHE A CA 1
ATOM 837 C C . PHE A 1 103 ? 2.328 4.977 13.897 1.00 75.44 103 PHE A C 1
ATOM 839 O O . PHE A 1 103 ? 2.528 4.188 14.818 1.00 75.44 103 PHE A O 1
ATOM 846 N N . PRO A 1 104 ? 1.623 6.102 14.102 1.00 77.88 104 PRO A N 1
ATOM 847 C CA . PRO A 1 104 ? 1.080 6.437 15.423 1.00 77.88 104 PRO A CA 1
ATOM 848 C C . PRO A 1 104 ? 0.050 5.426 15.910 1.00 77.88 104 PRO A C 1
ATOM 850 O O . PRO A 1 104 ? -0.199 5.322 17.108 1.00 77.88 104 PRO A O 1
ATOM 853 N N . VAL A 1 105 ? -0.581 4.728 14.966 1.00 87.81 105 VAL A N 1
ATOM 854 C CA . VAL A 1 105 ? -1.674 3.799 15.201 1.00 87.81 105 VAL A CA 1
ATOM 855 C C . VAL A 1 105 ? -1.414 2.518 14.417 1.00 87.81 105 VAL A C 1
ATOM 857 O O . VAL A 1 105 ? -1.049 2.560 13.240 1.00 87.81 105 VAL A O 1
ATOM 860 N N . SER A 1 106 ? -1.627 1.380 15.071 1.00 93.12 106 SER A N 1
ATOM 861 C CA . SER A 1 106 ? -1.468 0.055 14.481 1.00 93.12 106 SER A CA 1
ATOM 862 C C . SER A 1 106 ? -2.587 -0.872 14.948 1.00 93.12 106 SER A C 1
ATOM 864 O O . SER A 1 106 ? -2.982 -0.828 16.118 1.00 93.12 106 SER A O 1
ATOM 866 N N . TYR A 1 107 ? -3.093 -1.701 14.040 1.00 97.19 107 TYR A N 1
ATOM 867 C CA . TYR A 1 107 ? -4.135 -2.689 14.294 1.00 97.19 107 TYR A CA 1
ATOM 868 C C . TYR A 1 107 ? -3.677 -4.086 13.898 1.00 97.19 107 TYR A C 1
ATOM 870 O O . TYR A 1 107 ? -3.048 -4.287 12.859 1.00 97.19 107 TYR A O 1
ATOM 878 N N . LEU A 1 108 ? -4.079 -5.061 14.705 1.00 97.56 108 LEU A N 1
ATOM 879 C CA . LEU A 1 108 ? -4.083 -6.460 14.322 1.00 97.56 108 LEU A CA 1
ATOM 880 C C . LEU A 1 108 ? -5.476 -6.840 13.805 1.00 97.56 108 LEU A C 1
ATOM 882 O O . LEU A 1 108 ? -6.479 -6.609 14.481 1.00 97.56 108 LEU A O 1
ATOM 886 N N . VAL A 1 109 ? -5.526 -7.438 12.620 1.00 97.69 109 VAL A N 1
ATOM 887 C CA . VAL A 1 109 ? -6.739 -7.884 11.935 1.00 97.69 109 VAL A CA 1
ATOM 888 C C . VAL A 1 109 ? -6.746 -9.408 11.889 1.00 97.69 109 VAL A C 1
ATOM 890 O O . VAL A 1 109 ? -5.932 -10.028 11.209 1.00 97.69 109 VAL A O 1
ATOM 893 N N . ILE A 1 110 ? -7.638 -10.039 12.642 1.00 96.19 110 ILE A N 1
ATOM 894 C CA . ILE A 1 110 ? -7.617 -11.490 12.878 1.00 96.19 110 ILE A CA 1
ATOM 895 C C . ILE A 1 110 ? -8.989 -12.119 12.651 1.00 96.19 110 ILE A C 1
ATOM 897 O O . ILE A 1 110 ? -10.003 -11.444 12.794 1.00 96.19 110 ILE A O 1
ATOM 901 N N . PRO A 1 111 ? -9.066 -13.410 12.299 1.00 94.06 111 PRO A N 1
ATOM 902 C CA . PRO A 1 111 ? -10.345 -14.104 12.251 1.00 94.06 111 PRO A CA 1
ATOM 903 C C . PRO A 1 111 ? -10.940 -14.207 13.666 1.00 94.06 111 PRO A C 1
ATOM 905 O O . PRO A 1 111 ? -10.195 -14.270 14.647 1.00 94.06 111 PRO A O 1
ATOM 908 N N . GLU A 1 112 ? -12.267 -14.297 13.770 1.00 89.81 112 GLU A N 1
ATOM 909 C CA . GLU A 1 112 ? -12.962 -14.629 15.030 1.00 89.81 112 GLU A CA 1
ATOM 910 C C . GLU A 1 112 ? -12.408 -15.931 15.644 1.00 89.81 112 GLU A C 1
ATOM 912 O O . GLU A 1 112 ? -12.081 -15.984 16.827 1.00 89.81 112 GLU A O 1
ATOM 917 N N . PHE A 1 113 ? -12.209 -16.958 14.810 1.00 85.19 113 PHE A N 1
ATOM 918 C CA . PHE A 1 113 ? -11.669 -18.256 15.212 1.00 85.19 113 PHE A CA 1
ATOM 919 C C . PHE A 1 113 ? -10.551 -18.709 14.272 1.00 85.19 113 PHE A C 1
ATOM 921 O O . PHE A 1 113 ? -10.653 -18.562 13.052 1.00 85.19 113 PHE A O 1
ATOM 928 N N . SER A 1 114 ? -9.496 -19.307 14.831 1.00 81.50 114 SER A N 1
ATOM 929 C CA . SER A 1 114 ? -8.514 -20.044 14.031 1.00 81.50 114 SER A CA 1
ATOM 930 C C . SER A 1 114 ? -9.042 -21.445 13.742 1.00 81.50 114 SER A C 1
ATOM 932 O O . SER A 1 114 ? -9.283 -22.231 14.656 1.00 81.50 114 SER A O 1
ATOM 934 N N . ILE A 1 115 ? -9.161 -21.777 12.458 1.00 80.44 115 ILE A N 1
ATOM 935 C CA . ILE A 1 115 ? -9.650 -23.077 11.982 1.00 80.44 115 ILE A CA 1
ATOM 936 C C . ILE A 1 115 ? -8.614 -24.184 12.236 1.00 80.44 115 ILE A C 1
ATOM 938 O O . ILE A 1 115 ? -8.976 -25.345 12.397 1.00 80.44 115 ILE A O 1
ATOM 942 N N . ARG A 1 116 ? -7.313 -23.853 12.272 1.00 75.88 116 ARG A N 1
ATOM 943 C CA . ARG A 1 116 ? -6.242 -24.862 12.385 1.00 75.88 116 ARG A CA 1
ATOM 944 C C . ARG A 1 116 ? -6.099 -25.461 13.775 1.00 75.88 116 ARG A C 1
ATOM 946 O O . ARG A 1 116 ? -5.823 -26.649 13.897 1.00 75.88 116 ARG A O 1
ATOM 953 N N . GLU A 1 117 ? -6.202 -24.627 14.798 1.00 78.38 117 GLU A N 1
ATOM 954 C CA . GLU A 1 117 ? -5.973 -25.025 16.189 1.00 78.38 117 GLU A CA 1
ATOM 955 C C . GLU A 1 117 ? -7.254 -24.976 17.034 1.00 78.38 117 GLU A C 1
ATOM 957 O O . GLU A 1 117 ? -7.171 -25.162 18.246 1.00 78.38 117 GLU A O 1
ATOM 962 N N . ASP A 1 118 ? -8.404 -24.718 16.396 1.00 81.06 118 ASP A N 1
ATOM 963 C CA . ASP A 1 118 ? -9.729 -24.606 17.018 1.00 81.06 118 ASP A CA 1
ATOM 964 C C . ASP A 1 118 ? -9.694 -23.759 18.298 1.00 81.06 118 ASP A C 1
ATOM 966 O O . ASP A 1 118 ? -9.991 -24.209 19.406 1.00 81.06 118 ASP A O 1
ATOM 970 N N . PHE A 1 119 ? -9.209 -22.521 18.159 1.00 85.44 119 PHE A N 1
ATOM 971 C CA . PHE A 1 119 ? -9.097 -21.596 19.281 1.00 85.44 119 PHE A CA 1
ATOM 972 C C . PHE A 1 119 ? -9.601 -20.202 18.930 1.00 85.44 119 PHE A C 1
ATOM 974 O O . PHE A 1 119 ? -9.525 -19.747 17.784 1.00 85.44 119 PHE A O 1
ATOM 981 N N . ASP A 1 120 ? -10.076 -19.519 19.966 1.00 87.94 120 ASP A N 1
ATOM 982 C CA . ASP A 1 120 ? -10.482 -18.124 19.908 1.00 87.94 120 ASP A CA 1
ATOM 983 C C . ASP A 1 120 ? -9.236 -17.229 19.799 1.00 87.94 120 ASP A C 1
ATOM 985 O O . ASP A 1 120 ? -8.507 -16.984 20.772 1.00 87.94 120 ASP A O 1
ATOM 989 N N . GLY A 1 121 ? -8.962 -16.788 18.569 1.00 85.62 121 GLY A N 1
ATOM 990 C CA . GLY A 1 121 ? -7.831 -15.920 18.258 1.00 85.62 121 GLY A CA 1
ATOM 991 C C . GLY A 1 121 ? -7.973 -14.549 18.907 1.00 85.62 121 GLY A C 1
ATOM 992 O O . GLY A 1 121 ? -6.985 -13.991 19.389 1.00 85.62 121 GLY A O 1
ATOM 993 N N . VAL A 1 122 ? -9.200 -14.033 18.970 1.00 92.44 122 VAL A N 1
ATOM 994 C CA . VAL A 1 122 ? -9.507 -12.716 19.530 1.00 92.44 122 VAL A CA 1
ATOM 995 C C . VAL A 1 122 ? -9.227 -12.708 21.025 1.00 92.44 122 VAL A C 1
ATOM 997 O O . VAL A 1 122 ? -8.421 -11.899 21.486 1.00 92.44 122 VAL A O 1
ATOM 1000 N N . GLN A 1 123 ? -9.790 -13.660 21.768 1.00 93.56 123 GLN A N 1
ATOM 1001 C CA . GLN A 1 123 ? -9.594 -13.781 23.209 1.00 93.56 123 GLN A CA 1
ATOM 1002 C C . GLN A 1 123 ? -8.116 -13.998 23.563 1.00 93.56 123 GLN A C 1
ATOM 1004 O O . GLN A 1 123 ? -7.607 -13.423 24.531 1.00 93.56 123 GLN A O 1
ATOM 1009 N N . PHE A 1 124 ? -7.405 -14.823 22.785 1.00 92.62 124 PHE A N 1
ATOM 1010 C CA . PHE A 1 124 ? -5.982 -15.076 22.999 1.00 92.62 124 PHE A CA 1
ATOM 1011 C C . PHE A 1 124 ? -5.148 -13.795 22.872 1.00 92.62 124 PHE A C 1
ATOM 1013 O O . PHE A 1 124 ? -4.361 -13.482 23.771 1.00 92.62 124 PHE A O 1
ATOM 1020 N N . VAL A 1 125 ? -5.336 -13.039 21.787 1.00 94.94 125 VAL A N 1
ATOM 1021 C CA . VAL A 1 125 ? -4.581 -11.806 21.537 1.00 94.94 125 VAL A CA 1
ATOM 1022 C C . VAL A 1 125 ? -4.989 -10.704 22.514 1.00 94.94 125 VAL A C 1
ATOM 1024 O O . VAL A 1 125 ? -4.118 -10.065 23.111 1.00 94.94 125 VAL A O 1
ATOM 1027 N N . GLU A 1 126 ? -6.286 -10.512 22.750 1.00 95.56 126 GLU A N 1
ATOM 1028 C CA . GLU A 1 126 ? -6.795 -9.492 23.667 1.00 95.56 126 GLU A CA 1
ATOM 1029 C C . GLU A 1 126 ? -6.237 -9.678 25.082 1.00 95.56 126 GLU A C 1
ATOM 1031 O O . GLU A 1 126 ? -5.793 -8.712 25.710 1.00 95.56 126 GLU A O 1
ATOM 1036 N N . LYS A 1 127 ? -6.158 -10.924 25.567 1.00 95.44 127 LYS A N 1
ATOM 1037 C CA . LYS A 1 127 ? -5.563 -11.239 26.872 1.00 95.44 127 LYS A CA 1
ATOM 1038 C C . LYS A 1 127 ? -4.107 -10.778 26.971 1.00 95.44 127 LYS A C 1
ATOM 1040 O O . LYS A 1 127 ? -3.713 -10.249 28.011 1.00 95.44 127 LYS A O 1
ATOM 1045 N N . ILE A 1 128 ? -3.309 -10.976 25.921 1.00 95.62 128 ILE A N 1
ATOM 1046 C CA . ILE A 1 128 ? -1.895 -10.573 25.887 1.00 95.62 128 ILE A CA 1
ATOM 1047 C C . ILE A 1 128 ? -1.787 -9.047 25.850 1.00 95.62 128 ILE A C 1
ATOM 1049 O O . ILE A 1 128 ? -1.095 -8.462 26.685 1.00 95.62 128 ILE A O 1
ATOM 1053 N N . ILE A 1 129 ? -2.505 -8.402 24.927 1.00 94.69 129 ILE A N 1
ATOM 1054 C CA . ILE A 1 129 ? -2.477 -6.946 24.741 1.00 94.69 129 ILE A CA 1
ATOM 1055 C C . ILE A 1 129 ? -2.915 -6.238 26.026 1.00 94.69 129 ILE A C 1
ATOM 1057 O O . ILE A 1 129 ? -2.225 -5.332 26.488 1.00 94.69 129 ILE A O 1
ATOM 1061 N N . THR A 1 130 ? -4.006 -6.679 26.655 1.00 94.12 130 THR A N 1
ATOM 1062 C CA . THR A 1 130 ? -4.501 -6.102 27.913 1.00 94.12 130 THR A CA 1
ATOM 1063 C C . THR A 1 130 ? -3.534 -6.335 29.066 1.00 94.12 130 THR A C 1
ATOM 1065 O O . THR A 1 130 ? -3.210 -5.395 29.787 1.00 94.12 130 THR A O 1
ATOM 1068 N N . ARG A 1 131 ? -3.013 -7.558 29.231 1.00 96.19 131 ARG A N 1
ATOM 1069 C CA . ARG A 1 131 ? -2.085 -7.877 30.329 1.00 96.19 131 ARG A CA 1
ATOM 1070 C C . ARG A 1 131 ? -0.792 -7.065 30.269 1.00 96.19 131 ARG A C 1
ATOM 1072 O O . ARG A 1 131 ? -0.244 -6.736 31.318 1.00 96.19 131 ARG A O 1
ATOM 1079 N N . HIS A 1 132 ? -0.303 -6.772 29.068 1.00 94.62 132 HIS A N 1
ATOM 1080 C CA . HIS A 1 132 ? 0.946 -6.040 28.854 1.00 94.62 132 HIS A CA 1
ATOM 1081 C C . HIS A 1 132 ? 0.740 -4.562 28.505 1.00 94.62 132 HIS A C 1
ATOM 1083 O O . HIS A 1 132 ? 1.714 -3.873 28.212 1.00 94.62 132 HIS A O 1
ATOM 1089 N N . ASN A 1 133 ? -0.504 -4.076 28.558 1.00 92.50 133 ASN A N 1
ATOM 1090 C CA . ASN A 1 133 ? -0.876 -2.708 28.209 1.00 92.50 133 ASN A CA 1
ATOM 1091 C C . ASN A 1 133 ? -0.319 -2.262 26.842 1.00 92.50 133 ASN A C 1
ATOM 1093 O O . ASN A 1 133 ? 0.230 -1.168 26.696 1.00 92.50 133 ASN A O 1
ATOM 1097 N N . LEU A 1 134 ? -0.403 -3.149 25.844 1.00 94.25 134 LEU A N 1
ATOM 1098 C CA . LEU A 1 134 ? 0.041 -2.845 24.489 1.00 94.25 134 LEU A CA 1
ATOM 1099 C C . LEU A 1 134 ? -0.957 -1.891 23.827 1.00 94.25 134 LEU A C 1
ATOM 1101 O O . LEU A 1 134 ? -2.170 -2.061 23.932 1.00 94.25 134 LEU A O 1
ATOM 1105 N N . LYS A 1 135 ? -0.428 -0.905 23.106 1.00 92.50 135 LYS A N 1
ATOM 1106 C CA . LYS A 1 135 ? -1.199 0.188 22.497 1.00 92.50 135 LYS A CA 1
ATOM 1107 C C . LYS A 1 135 ? -1.751 -0.122 21.099 1.00 92.50 135 LYS A C 1
ATOM 1109 O O . LYS A 1 135 ? -2.194 0.772 20.387 1.00 92.50 135 LYS A O 1
ATOM 1114 N N . ILE A 1 136 ? -1.725 -1.389 20.698 1.00 95.19 136 ILE A N 1
ATOM 1115 C CA . ILE A 1 136 ? -2.237 -1.848 19.404 1.00 95.19 136 ILE A CA 1
ATOM 1116 C C . ILE A 1 136 ? -3.740 -2.145 19.486 1.00 95.19 136 ILE A C 1
ATOM 1118 O O . ILE A 1 136 ? -4.233 -2.608 20.517 1.00 95.19 136 ILE A O 1
ATOM 1122 N N . GLY A 1 137 ? -4.465 -1.875 18.402 1.00 96.44 137 GLY A N 1
ATOM 1123 C CA . GLY A 1 137 ? -5.893 -2.172 18.284 1.00 96.44 137 GLY A CA 1
ATOM 1124 C C . GLY A 1 137 ? -6.157 -3.570 17.729 1.00 96.44 137 GLY A C 1
ATOM 1125 O O . GLY A 1 137 ? -5.259 -4.216 17.189 1.00 96.44 137 GLY A O 1
ATOM 1126 N N . ILE A 1 138 ? -7.402 -4.031 17.847 1.00 97.75 138 ILE A N 1
ATOM 1127 C CA . ILE A 1 138 ? -7.835 -5.351 17.376 1.00 97.75 138 ILE A CA 1
ATOM 1128 C C . ILE A 1 138 ? -9.108 -5.192 16.556 1.00 97.75 138 ILE A C 1
ATOM 1130 O O . ILE A 1 138 ? -10.100 -4.632 17.029 1.00 97.75 138 ILE A O 1
ATOM 1134 N N . ILE A 1 139 ? -9.084 -5.735 15.345 1.00 98.12 139 ILE A N 1
ATOM 1135 C CA . ILE A 1 139 ? -10.258 -5.898 14.496 1.00 98.12 139 ILE A CA 1
ATOM 1136 C C . ILE A 1 139 ? -10.410 -7.388 14.204 1.00 98.12 139 ILE A C 1
ATOM 1138 O O . ILE A 1 139 ? -9.466 -8.033 13.750 1.00 98.12 139 ILE A O 1
ATOM 1142 N N . SER A 1 140 ? -11.589 -7.942 14.462 1.00 97.19 140 SER A N 1
ATOM 1143 C CA . SER A 1 140 ? -11.924 -9.300 14.056 1.00 97.19 140 SER A CA 1
ATOM 1144 C C . SER A 1 140 ? -12.631 -9.311 12.698 1.00 97.19 140 SER A C 1
ATOM 1146 O O . SER A 1 140 ? -13.223 -8.313 12.280 1.00 97.19 140 SER A O 1
ATOM 1148 N N . TYR A 1 141 ? -12.586 -10.442 11.999 1.00 95.69 141 TYR A N 1
ATOM 1149 C CA . TYR A 1 141 ? -13.434 -10.699 10.839 1.00 95.69 141 TYR A CA 1
ATOM 1150 C C . TYR A 1 141 ? -13.980 -12.126 10.838 1.00 95.69 141 TYR A C 1
ATOM 1152 O O . TYR A 1 141 ? -13.356 -13.065 11.340 1.00 95.69 141 TYR A O 1
ATOM 1160 N N . ASN A 1 142 ? -15.144 -12.310 10.224 1.00 92.81 142 ASN A N 1
ATOM 1161 C CA . ASN A 1 142 ? -15.752 -13.623 10.093 1.00 92.81 142 ASN A CA 1
ATOM 1162 C C . ASN A 1 142 ? -15.105 -14.407 8.943 1.00 92.81 142 ASN A C 1
ATOM 1164 O O . ASN A 1 142 ? -15.177 -14.003 7.783 1.00 92.81 142 ASN A O 1
ATOM 1168 N N . SER A 1 143 ? -14.526 -15.572 9.231 1.00 88.38 143 SER A N 1
ATOM 1169 C CA . SER A 1 143 ? -13.814 -16.378 8.226 1.00 88.38 143 SER A CA 1
ATOM 1170 C C . SER A 1 143 ? -14.704 -16.880 7.083 1.00 88.38 143 SER A C 1
ATOM 1172 O O . SER A 1 143 ? -14.215 -17.093 5.979 1.00 88.38 143 SER A O 1
ATOM 1174 N N . ASN A 1 144 ? -16.010 -17.050 7.323 1.00 88.31 144 ASN A N 1
ATOM 1175 C CA . ASN A 1 144 ? -16.971 -17.470 6.297 1.00 88.31 144 ASN A CA 1
ATOM 1176 C C . ASN A 1 144 ? -17.523 -16.292 5.486 1.00 88.31 144 ASN A C 1
ATOM 1178 O O . ASN A 1 144 ? -18.100 -16.496 4.419 1.00 88.31 144 ASN A O 1
ATOM 1182 N N . ASN A 1 145 ? -17.391 -15.069 6.001 1.00 91.75 145 ASN A N 1
ATOM 1183 C CA . ASN A 1 145 ? -17.772 -13.849 5.309 1.00 91.75 145 ASN A CA 1
ATOM 1184 C C . ASN A 1 145 ? -16.844 -12.697 5.728 1.00 91.75 145 ASN A C 1
ATOM 1186 O O . ASN A 1 145 ? -17.205 -11.929 6.624 1.00 91.75 145 ASN A O 1
ATOM 1190 N N . PRO A 1 146 ? -15.688 -12.535 5.060 1.00 91.00 146 PRO A N 1
ATOM 1191 C CA . PRO A 1 146 ? -14.676 -11.547 5.443 1.00 91.00 146 PRO A CA 1
ATOM 1192 C C . PRO A 1 146 ? -15.135 -10.082 5.370 1.00 91.00 146 PRO A C 1
ATOM 1194 O O . PRO A 1 146 ? -14.478 -9.205 5.920 1.00 91.00 146 PRO A O 1
ATOM 1197 N N . ASN A 1 147 ? -16.290 -9.796 4.753 1.00 91.69 147 ASN A N 1
ATOM 1198 C CA . ASN A 1 147 ? -16.901 -8.463 4.796 1.00 91.69 147 ASN A CA 1
ATOM 1199 C C . ASN A 1 147 ? -17.503 -8.121 6.169 1.00 91.69 147 ASN A C 1
ATOM 1201 O O . ASN A 1 147 ? -17.803 -6.959 6.451 1.00 91.69 147 ASN A O 1
ATOM 1205 N N . LYS A 1 148 ? -17.742 -9.127 7.018 1.00 95.81 148 LYS A N 1
ATOM 1206 C CA . LYS A 1 148 ? -18.197 -8.932 8.392 1.00 95.81 148 LYS A CA 1
ATOM 1207 C C . LYS A 1 148 ? -16.978 -8.757 9.283 1.00 95.81 148 LYS A C 1
ATOM 1209 O O . LYS A 1 148 ? -16.335 -9.732 9.650 1.00 95.81 148 LYS A O 1
ATOM 1214 N N . VAL A 1 149 ? -16.696 -7.504 9.610 1.00 97.25 149 VAL A N 1
ATOM 1215 C CA . VAL A 1 149 ? -15.577 -7.090 10.462 1.00 97.25 149 VAL A CA 1
ATOM 1216 C C . VAL A 1 149 ? -16.093 -6.453 11.746 1.00 97.25 149 VAL A C 1
ATOM 1218 O O . VAL A 1 149 ? -17.147 -5.813 11.720 1.00 97.25 149 VAL A O 1
ATOM 1221 N N . GLU A 1 150 ? -15.375 -6.580 12.855 1.00 97.44 150 GLU A N 1
ATOM 1222 C CA . GLU A 1 150 ? -15.735 -5.983 14.142 1.00 97.44 150 GLU A CA 1
ATOM 1223 C C . GLU A 1 150 ? -14.523 -5.351 14.834 1.00 97.44 150 GLU A C 1
ATOM 1225 O O . GLU A 1 150 ? -13.472 -5.964 14.968 1.00 97.44 150 GLU A O 1
ATOM 1230 N N . LEU A 1 151 ? -14.656 -4.099 15.268 1.00 96.38 151 LEU A N 1
ATOM 1231 C CA . LEU A 1 151 ? -13.660 -3.404 16.072 1.00 96.38 151 LEU A CA 1
ATOM 1232 C C . LEU A 1 151 ? -13.794 -3.874 17.522 1.00 96.38 151 LEU A C 1
ATOM 1234 O O . LEU A 1 151 ? -14.672 -3.413 18.244 1.00 96.38 151 LEU A O 1
ATOM 1238 N N . ILE A 1 152 ? -12.925 -4.798 17.919 1.00 96.31 152 ILE A N 1
ATOM 1239 C CA . ILE A 1 152 ? -12.913 -5.383 19.264 1.00 96.31 152 ILE A CA 1
ATOM 1240 C C . ILE A 1 152 ? -12.237 -4.435 20.251 1.00 96.31 152 ILE A C 1
ATOM 1242 O O . ILE A 1 152 ? -12.680 -4.271 21.384 1.00 96.31 152 ILE A O 1
ATOM 1246 N N . ARG A 1 153 ? -11.151 -3.793 19.808 1.00 94.44 153 ARG A N 1
ATOM 1247 C CA . ARG A 1 153 ? -10.354 -2.894 20.639 1.00 94.44 153 ARG A CA 1
ATOM 1248 C C . ARG A 1 153 ? -9.815 -1.732 19.821 1.00 94.44 153 ARG A C 1
ATOM 1250 O O . ARG A 1 153 ? -9.137 -1.938 18.813 1.00 94.44 153 ARG A O 1
ATOM 1257 N N . GLU A 1 154 ? -10.038 -0.518 20.307 1.00 92.88 154 GLU A N 1
ATOM 1258 C CA . GLU A 1 154 ? -9.394 0.677 19.766 1.00 92.88 154 GLU A CA 1
ATOM 1259 C C . GLU A 1 154 ? -7.894 0.691 20.081 1.00 92.88 154 GLU A C 1
ATOM 1261 O O . GLU A 1 154 ? -7.456 0.344 21.179 1.00 92.88 154 GLU A O 1
ATOM 1266 N N . ALA A 1 155 ? -7.098 1.095 19.095 1.00 91.88 155 ALA A N 1
ATOM 1267 C CA . ALA A 1 155 ? -5.678 1.334 19.293 1.00 91.88 155 ALA A CA 1
ATOM 1268 C C . ALA A 1 155 ? -5.462 2.626 20.093 1.00 91.88 155 ALA A C 1
ATOM 1270 O O . ALA A 1 155 ? -6.111 3.641 19.838 1.00 91.88 155 ALA A O 1
ATOM 1271 N N . GLU A 1 156 ? -4.492 2.615 21.003 1.00 88.50 156 GLU A N 1
ATOM 1272 C CA . GLU A 1 156 ? -4.058 3.827 21.689 1.00 88.50 156 GLU A CA 1
ATOM 1273 C C . GLU A 1 156 ? -2.957 4.506 20.868 1.00 88.50 156 GLU A C 1
ATOM 1275 O O . GLU A 1 156 ? -1.902 3.910 20.646 1.00 88.50 156 GLU A O 1
ATOM 1280 N N . PRO A 1 157 ? -3.130 5.761 20.435 1.00 81.38 157 PRO A N 1
ATOM 1281 C CA . PRO A 1 157 ? -2.122 6.386 19.597 1.00 81.38 157 PRO A CA 1
ATOM 1282 C C . PRO A 1 157 ? -0.833 6.658 20.380 1.00 81.38 157 PRO A C 1
ATOM 1284 O O . PRO A 1 157 ? -0.861 7.112 21.532 1.00 81.38 157 PRO A O 1
ATOM 1287 N N . ILE A 1 158 ? 0.313 6.415 19.745 1.00 77.69 158 ILE A N 1
ATOM 1288 C CA . ILE A 1 158 ? 1.627 6.744 20.298 1.00 77.69 158 ILE A CA 1
ATOM 1289 C C . ILE A 1 158 ? 2.107 8.053 19.675 1.00 77.69 158 ILE A C 1
ATOM 1291 O O . ILE A 1 158 ? 2.341 8.149 18.473 1.00 77.69 158 ILE A O 1
ATOM 1295 N N . TYR A 1 159 ? 2.216 9.084 20.513 1.00 66.44 159 TYR A N 1
ATOM 1296 C CA . TYR A 1 159 ? 2.515 10.454 20.084 1.00 66.44 159 TYR A CA 1
ATOM 1297 C C . TYR A 1 159 ? 4.013 10.770 20.090 1.00 66.44 159 TYR A C 1
ATOM 1299 O O . TYR A 1 159 ? 4.445 11.698 19.409 1.00 66.44 159 TYR A O 1
ATOM 1307 N N . ASP A 1 160 ? 4.784 9.988 20.848 1.00 59.56 160 ASP A N 1
ATOM 1308 C CA . ASP A 1 160 ? 6.196 10.247 21.136 1.00 59.56 160 ASP A CA 1
ATOM 1309 C C . ASP A 1 160 ? 7.157 9.516 20.179 1.00 59.56 160 ASP A C 1
ATOM 1311 O O . ASP A 1 160 ? 8.358 9.766 20.220 1.00 59.56 160 ASP A O 1
ATOM 1315 N N . THR A 1 161 ? 6.657 8.619 19.316 1.00 51.22 161 THR A N 1
ATOM 1316 C CA . THR A 1 161 ? 7.480 7.793 18.408 1.00 51.22 161 THR A CA 1
ATOM 1317 C C . THR A 1 161 ? 7.599 8.336 16.989 1.00 51.22 161 THR A C 1
ATOM 1319 O O . THR A 1 161 ? 8.383 7.809 16.203 1.00 51.22 161 THR A O 1
ATOM 1322 N N . LEU A 1 162 ? 6.869 9.397 16.639 1.00 53.34 162 LEU A N 1
ATOM 1323 C CA . LEU A 1 162 ? 7.047 10.044 15.344 1.00 53.34 162 LEU A CA 1
ATOM 1324 C C . LEU A 1 162 ? 8.282 10.942 15.385 1.00 53.34 162 LEU A C 1
ATOM 1326 O O . LEU A 1 162 ? 8.181 12.151 15.605 1.00 53.34 162 LEU A O 1
ATOM 1330 N N . ASP A 1 163 ? 9.449 10.365 15.123 1.00 52.84 163 ASP A N 1
ATOM 1331 C CA . ASP A 1 163 ? 10.555 11.171 14.632 1.00 52.84 163 ASP A CA 1
ATOM 1332 C C . ASP A 1 163 ? 10.111 11.815 13.308 1.00 52.84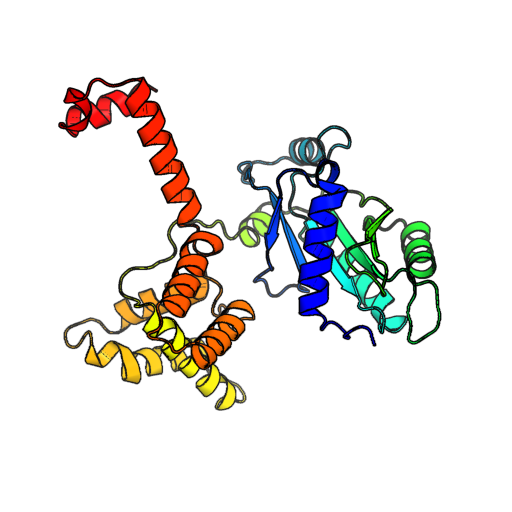 163 ASP A C 1
ATOM 1334 O O . ASP A 1 163 ? 9.751 11.133 12.344 1.00 52.84 163 ASP A O 1
ATOM 1338 N N . SER A 1 164 ? 10.080 13.148 13.270 1.00 48.59 164 SER A N 1
ATOM 1339 C CA . SER A 1 164 ? 9.601 13.891 12.103 1.00 48.59 164 SER A CA 1
ATOM 1340 C C . SER A 1 164 ? 10.416 13.579 10.844 1.00 48.59 164 SER A C 1
ATOM 1342 O O . SER A 1 164 ? 9.889 13.706 9.732 1.00 48.59 164 SER A O 1
ATOM 1344 N N . ASP A 1 165 ? 11.667 13.139 11.024 1.00 47.84 165 ASP A N 1
ATOM 1345 C CA . ASP A 1 165 ? 12.564 12.732 9.949 1.00 47.84 165 ASP A CA 1
ATOM 1346 C C . ASP A 1 165 ? 12.208 11.337 9.434 1.00 47.84 165 ASP A C 1
ATOM 1348 O O . ASP A 1 165 ? 12.044 11.165 8.228 1.00 47.84 165 ASP A O 1
ATOM 1352 N N . THR A 1 166 ? 11.968 10.376 10.326 1.00 48.75 166 THR A N 1
ATOM 1353 C CA . THR A 1 166 ? 11.443 9.035 10.017 1.00 48.75 166 THR A CA 1
ATOM 1354 C C . THR A 1 166 ? 10.092 9.115 9.296 1.00 48.75 166 THR A C 1
ATOM 1356 O O . THR A 1 166 ? 9.913 8.545 8.222 1.00 48.75 166 THR A O 1
ATOM 1359 N N . VAL A 1 167 ? 9.183 9.960 9.778 1.00 46.44 167 VAL A N 1
ATOM 1360 C CA . VAL A 1 167 ? 7.896 10.261 9.134 1.00 46.44 167 VAL A CA 1
ATOM 1361 C C . VAL A 1 167 ? 8.061 10.974 7.793 1.00 46.44 167 VAL A C 1
ATOM 1363 O O . VAL A 1 167 ? 7.336 10.662 6.856 1.00 46.44 167 VAL A O 1
ATOM 1366 N N . SER A 1 168 ? 9.020 11.897 7.659 1.00 42.59 168 SER A N 1
ATOM 1367 C CA . SER A 1 168 ? 9.398 12.536 6.381 1.00 42.59 168 SER A CA 1
ATOM 1368 C C . SER A 1 168 ? 10.222 11.641 5.447 1.00 42.59 168 SER A C 1
ATOM 1370 O O . SER A 1 168 ? 10.486 12.039 4.309 1.00 42.59 168 SER A O 1
ATOM 1372 N N . ALA A 1 169 ? 10.678 10.482 5.916 1.00 43.09 169 ALA A N 1
ATOM 1373 C CA . ALA A 1 169 ? 11.309 9.440 5.115 1.00 43.09 169 ALA A CA 1
ATOM 1374 C C . ALA A 1 169 ? 10.277 8.385 4.680 1.00 43.09 169 ALA A C 1
ATOM 1376 O O . ALA A 1 169 ? 10.372 7.865 3.568 1.00 43.09 169 ALA A O 1
ATOM 1377 N N . MET A 1 170 ? 9.266 8.125 5.521 1.00 42.97 170 MET A N 1
ATOM 1378 C CA . MET A 1 170 ? 8.146 7.208 5.266 1.00 42.97 170 MET A CA 1
ATOM 1379 C C . MET A 1 170 ? 7.069 7.803 4.390 1.00 42.97 170 MET A C 1
ATOM 1381 O O . MET A 1 170 ? 6.675 7.223 3.383 1.00 42.97 170 MET A O 1
ATOM 1385 N N . ILE A 1 171 ? 6.690 9.035 4.708 1.00 40.28 171 ILE A N 1
ATOM 1386 C CA . ILE A 1 171 ? 6.319 9.992 3.694 1.00 40.28 171 ILE A CA 1
ATOM 1387 C C . ILE A 1 171 ? 7.636 10.318 3.017 1.00 40.28 171 ILE A C 1
ATOM 1389 O O . ILE A 1 171 ? 8.172 11.407 3.199 1.00 40.28 171 ILE A O 1
ATOM 1393 N N . THR A 1 172 ? 8.144 9.428 2.158 1.00 35.47 172 THR A N 1
ATOM 1394 C CA . THR A 1 172 ? 8.764 9.958 0.954 1.00 35.47 172 THR A CA 1
ATOM 1395 C C . THR A 1 172 ? 7.674 10.869 0.462 1.00 35.47 172 THR A C 1
ATOM 1397 O O . THR A 1 172 ? 6.618 10.425 0.012 1.00 35.47 172 THR A O 1
ATOM 1400 N N . LYS A 1 173 ? 7.853 12.174 0.707 1.00 32.50 173 LYS A N 1
ATOM 1401 C CA . LYS A 1 173 ? 7.065 13.192 0.059 1.00 32.50 173 LYS A CA 1
ATOM 1402 C C . LYS A 1 173 ? 7.014 12.617 -1.349 1.00 32.50 173 LYS A C 1
ATOM 1404 O O . LYS A 1 173 ? 8.068 12.275 -1.909 1.00 32.50 173 LYS A O 1
ATOM 1409 N N . ILE A 1 174 ? 5.837 12.527 -1.929 1.00 38.62 174 ILE A N 1
ATOM 1410 C CA . ILE A 1 174 ? 5.768 12.757 -3.353 1.00 38.62 174 ILE A CA 1
ATOM 1411 C C . ILE A 1 174 ? 6.337 14.198 -3.493 1.00 38.62 174 ILE A C 1
ATOM 1413 O O . ILE A 1 174 ? 5.627 15.194 -3.491 1.00 38.62 174 ILE A O 1
ATOM 1417 N N . LYS A 1 175 ? 7.675 14.340 -3.369 1.00 35.19 175 LYS A N 1
ATOM 1418 C CA . LYS A 1 175 ? 8.471 15.582 -3.315 1.00 35.19 175 LYS A CA 1
ATOM 1419 C C . LYS A 1 175 ? 8.457 16.163 -4.715 1.00 35.19 175 LYS A C 1
ATOM 1421 O O . LYS A 1 175 ? 8.661 17.357 -4.886 1.00 35.19 175 LYS A O 1
ATOM 1426 N N . ARG A 1 176 ? 8.177 15.290 -5.680 1.00 40.84 176 ARG A N 1
ATOM 1427 C CA . ARG A 1 176 ? 7.792 15.549 -7.043 1.00 40.84 176 ARG A CA 1
ATOM 1428 C C . ARG A 1 176 ? 6.398 14.969 -7.204 1.00 40.84 176 ARG A C 1
ATOM 1430 O O . ARG A 1 176 ? 6.262 13.760 -7.326 1.00 40.84 176 ARG A O 1
ATOM 1437 N N . SER A 1 177 ? 5.375 15.816 -7.154 1.00 39.53 177 SER A N 1
ATOM 1438 C CA . SER A 1 177 ? 3.997 15.506 -7.571 1.00 39.53 177 SER A CA 1
ATOM 1439 C C . SER A 1 177 ? 3.915 15.342 -9.089 1.00 39.53 177 SER A C 1
ATOM 1441 O O . SER A 1 177 ? 3.102 15.951 -9.758 1.00 39.53 177 SER A O 1
ATOM 1443 N N . TYR A 1 178 ? 4.855 14.591 -9.633 1.00 53.22 178 TYR A N 1
ATOM 1444 C CA . TYR A 1 178 ? 5.012 14.239 -11.024 1.00 53.22 178 TYR A CA 1
ATOM 1445 C C . TYR A 1 178 ? 6.041 13.113 -10.981 1.00 53.22 178 TYR A C 1
ATOM 1447 O O . TYR A 1 178 ? 7.249 13.358 -10.904 1.00 53.22 178 TYR A O 1
ATOM 1455 N N . SER A 1 179 ? 5.603 11.856 -10.922 1.00 54.69 179 SER A N 1
ATOM 1456 C CA . SER A 1 179 ? 6.545 10.797 -11.275 1.00 54.69 179 SER A CA 1
ATOM 1457 C C . SER A 1 179 ? 7.085 11.096 -12.676 1.00 54.69 179 SER A C 1
ATOM 1459 O O . SER A 1 179 ? 6.397 11.706 -13.502 1.00 54.69 179 SER A O 1
ATOM 1461 N N . TYR A 1 180 ? 8.354 10.770 -12.910 1.00 57.31 180 TYR A N 1
ATOM 1462 C CA . TYR A 1 180 ? 9.077 11.124 -14.132 1.00 57.31 180 TYR A CA 1
ATOM 1463 C C . TYR A 1 180 ? 8.524 10.345 -15.346 1.00 57.31 180 TYR A C 1
ATOM 1465 O O . TYR A 1 180 ? 9.159 9.422 -15.834 1.00 57.31 180 TYR A O 1
ATOM 1473 N N . TRP A 1 181 ? 7.327 10.677 -15.834 1.00 59.31 181 TRP A N 1
ATOM 1474 C CA . TRP A 1 181 ? 6.833 10.209 -17.129 1.00 59.31 181 TRP A CA 1
ATOM 1475 C C . TRP A 1 181 ? 7.243 11.251 -18.162 1.00 59.31 181 TRP A C 1
ATOM 1477 O O . TRP A 1 181 ? 6.709 12.358 -18.198 1.00 59.31 181 TRP A O 1
ATOM 1487 N N . ARG A 1 182 ? 8.236 10.908 -18.980 1.00 66.44 182 ARG A N 1
ATOM 1488 C CA . ARG A 1 182 ? 8.542 11.660 -20.200 1.00 66.44 182 ARG A CA 1
ATOM 1489 C C . ARG A 1 182 ? 8.468 10.740 -21.402 1.00 66.44 182 ARG A C 1
ATOM 1491 O O . ARG A 1 182 ? 7.524 10.814 -22.175 1.00 66.44 182 ARG A O 1
ATOM 1498 N N . ASP A 1 183 ? 9.442 9.841 -21.483 1.00 71.38 183 ASP A N 1
ATOM 1499 C CA . ASP A 1 183 ? 9.768 9.126 -22.720 1.00 71.38 183 ASP A CA 1
ATOM 1500 C C . ASP A 1 183 ? 9.423 7.628 -22.663 1.00 71.38 183 ASP A C 1
ATOM 1502 O O . ASP A 1 183 ? 9.612 6.913 -23.655 1.00 71.38 183 ASP A O 1
ATOM 1506 N N . THR A 1 184 ? 8.937 7.164 -21.504 1.00 85.69 184 THR A N 1
ATOM 1507 C CA . THR A 1 184 ? 8.478 5.792 -21.260 1.00 85.69 184 THR A CA 1
ATOM 1508 C C . THR A 1 184 ? 7.104 5.596 -21.872 1.00 85.69 184 THR A C 1
ATOM 1510 O O . THR A 1 184 ? 6.145 6.260 -21.476 1.00 85.69 184 THR A O 1
ATOM 1513 N N . ARG A 1 185 ? 7.002 4.688 -22.838 1.00 89.38 185 ARG A N 1
ATOM 1514 C CA . ARG A 1 185 ? 5.719 4.265 -23.391 1.00 89.38 185 ARG A CA 1
ATOM 1515 C C . ARG A 1 185 ? 5.089 3.210 -22.477 1.00 89.38 185 ARG A C 1
ATOM 1517 O O . ARG A 1 185 ? 5.831 2.454 -21.848 1.00 89.38 185 ARG A O 1
ATOM 1524 N N . PRO A 1 186 ? 3.751 3.132 -22.387 1.00 87.81 186 PRO A N 1
ATOM 1525 C CA . PRO A 1 186 ? 3.090 2.134 -21.551 1.00 87.81 186 PRO A CA 1
ATOM 1526 C C . PRO A 1 186 ? 3.533 0.700 -21.850 1.00 87.81 186 PRO A C 1
ATOM 1528 O O . PRO A 1 186 ? 3.830 -0.041 -20.921 1.00 87.81 186 PRO A O 1
ATOM 1531 N N . GLU A 1 187 ? 3.653 0.337 -23.127 1.00 90.00 187 GLU A N 1
ATOM 1532 C CA . GLU A 1 187 ? 4.110 -0.987 -23.557 1.00 90.00 187 GLU A CA 1
ATOM 1533 C C . GLU A 1 187 ? 5.520 -1.322 -23.035 1.00 90.00 187 GLU A C 1
ATOM 1535 O O . GLU A 1 187 ? 5.769 -2.433 -22.576 1.00 90.00 187 GLU A O 1
ATOM 1540 N N . GLU A 1 188 ? 6.412 -0.334 -22.948 1.00 93.19 188 GLU A N 1
ATOM 1541 C CA . GLU A 1 188 ? 7.779 -0.530 -22.450 1.00 93.19 188 GLU A CA 1
ATOM 1542 C C . GLU A 1 188 ? 7.822 -0.773 -20.941 1.00 93.19 188 GLU A C 1
ATOM 1544 O O . GLU A 1 188 ? 8.808 -1.294 -20.421 1.00 93.19 188 GLU A O 1
ATOM 1549 N N . VAL A 1 189 ? 6.758 -0.418 -20.212 1.00 93.62 189 VAL A N 1
ATOM 1550 C CA . VAL A 1 189 ? 6.645 -0.750 -18.788 1.00 93.62 189 VAL A CA 1
ATOM 1551 C C . VAL A 1 189 ? 6.638 -2.258 -18.595 1.00 93.62 189 VAL A C 1
ATOM 1553 O O . VAL A 1 189 ? 7.323 -2.759 -17.705 1.00 93.62 189 VAL A O 1
ATOM 1556 N N . TYR A 1 190 ? 5.934 -2.981 -19.462 1.00 95.19 190 TYR A N 1
ATOM 1557 C CA . TYR A 1 190 ? 5.942 -4.437 -19.467 1.00 95.19 190 TYR A CA 1
ATOM 1558 C C . TYR A 1 190 ? 7.330 -4.999 -19.801 1.00 95.19 190 TYR A C 1
ATOM 1560 O O . TYR A 1 190 ? 7.855 -5.826 -19.053 1.00 95.19 190 TYR A O 1
ATOM 1568 N N . ASP A 1 191 ? 7.957 -4.506 -20.871 1.00 95.50 191 ASP A N 1
ATOM 1569 C CA . ASP A 1 191 ? 9.255 -5.012 -21.333 1.00 95.50 191 ASP A CA 1
ATOM 1570 C C . ASP A 1 191 ? 10.356 -4.832 -20.281 1.00 95.50 191 ASP A C 1
ATOM 1572 O O . ASP A 1 191 ? 11.148 -5.741 -20.015 1.00 95.50 191 ASP A O 1
ATOM 1576 N N . VAL A 1 192 ? 10.376 -3.678 -19.611 1.00 95.38 192 VAL A N 1
ATOM 1577 C CA . VAL A 1 192 ? 11.320 -3.417 -18.521 1.00 95.38 192 VAL A CA 1
ATOM 1578 C C . VAL A 1 192 ? 11.055 -4.341 -17.332 1.00 95.38 192 VAL A C 1
ATOM 1580 O O . VAL A 1 192 ? 12.008 -4.868 -16.760 1.00 95.38 192 VAL A O 1
ATOM 1583 N N . LEU A 1 193 ? 9.794 -4.592 -16.962 1.00 94.44 193 LEU A N 1
ATOM 1584 C CA . LEU A 1 193 ? 9.468 -5.521 -15.873 1.00 94.44 193 LEU A CA 1
ATOM 1585 C C . LEU A 1 193 ? 9.898 -6.960 -16.196 1.00 94.44 193 LEU A C 1
ATOM 1587 O O . LEU A 1 193 ? 10.422 -7.644 -15.317 1.00 94.44 193 LEU A O 1
ATOM 1591 N N . LYS A 1 194 ? 9.792 -7.390 -17.460 1.00 95.56 194 LYS A N 1
ATOM 1592 C CA . LYS A 1 194 ? 10.363 -8.669 -17.916 1.00 95.56 194 LYS A CA 1
ATOM 1593 C C . LYS A 1 194 ? 11.882 -8.711 -17.822 1.00 95.56 194 LYS A C 1
ATOM 1595 O O . LYS A 1 194 ? 12.455 -9.745 -17.481 1.00 95.56 194 LYS A O 1
ATOM 1600 N N . ILE A 1 195 ? 12.564 -7.614 -18.150 1.00 95.81 195 ILE A N 1
ATOM 1601 C CA . ILE A 1 195 ? 14.020 -7.515 -17.971 1.00 95.81 195 ILE A CA 1
ATOM 1602 C C . ILE A 1 195 ? 14.375 -7.656 -16.488 1.00 95.81 195 ILE A C 1
ATOM 1604 O O . ILE A 1 195 ? 15.283 -8.419 -16.160 1.00 95.81 195 ILE A O 1
ATOM 1608 N N . VAL A 1 196 ? 13.643 -6.982 -15.596 1.00 92.44 196 VAL A N 1
ATOM 1609 C CA . VAL A 1 196 ? 13.839 -7.083 -14.141 1.00 92.44 196 VAL A CA 1
ATOM 1610 C C . VAL A 1 196 ? 13.694 -8.527 -13.669 1.00 92.44 196 VAL A C 1
ATOM 1612 O O . VAL A 1 196 ? 14.591 -9.036 -12.999 1.00 92.44 196 VAL A O 1
ATOM 1615 N N . GLU A 1 197 ? 12.609 -9.204 -14.052 1.00 91.62 197 GLU A N 1
ATOM 1616 C CA . GLU A 1 197 ? 12.365 -10.600 -13.682 1.00 91.62 197 GLU A CA 1
ATOM 1617 C C . GLU A 1 197 ? 13.488 -11.527 -14.176 1.00 91.62 197 GLU A C 1
ATOM 1619 O O . GLU A 1 197 ? 14.053 -12.283 -13.383 1.00 91.62 197 GLU A O 1
ATOM 1624 N N . ARG A 1 198 ? 13.892 -11.419 -15.452 1.00 92.62 198 ARG A N 1
ATOM 1625 C CA . ARG A 1 198 ? 15.001 -12.215 -16.011 1.00 92.62 198 ARG A CA 1
ATOM 1626 C C . ARG A 1 198 ? 16.309 -11.987 -15.256 1.00 92.62 198 ARG A C 1
ATOM 1628 O O . ARG A 1 198 ? 16.954 -12.949 -14.847 1.00 92.62 198 ARG A O 1
ATOM 1635 N N . VAL A 1 199 ? 16.683 -10.730 -15.011 1.00 90.62 199 VAL A N 1
ATOM 1636 C CA . VAL A 1 199 ? 17.920 -10.399 -14.281 1.00 90.62 199 VAL A CA 1
ATOM 1637 C C . VAL A 1 199 ? 17.883 -10.945 -12.850 1.00 90.62 199 VAL A C 1
ATOM 1639 O O . VAL A 1 199 ? 18.895 -11.453 -12.363 1.00 90.62 199 VAL A O 1
ATOM 1642 N N . MET A 1 200 ? 16.727 -10.890 -12.180 1.00 84.38 200 MET A N 1
ATOM 1643 C CA . MET A 1 200 ? 16.552 -11.461 -10.841 1.00 84.38 200 MET A CA 1
ATOM 1644 C C . MET A 1 200 ? 16.696 -12.987 -10.820 1.00 84.38 200 MET A C 1
ATOM 1646 O O . MET A 1 200 ? 17.245 -13.521 -9.859 1.00 84.38 200 MET A O 1
ATOM 1650 N N . LEU A 1 201 ? 16.229 -13.687 -11.858 1.00 83.69 201 LEU A N 1
ATOM 1651 C CA . LEU A 1 201 ? 16.371 -15.142 -11.978 1.00 83.69 201 LEU A CA 1
ATOM 1652 C C . LEU A 1 201 ? 17.816 -15.568 -12.278 1.00 83.69 201 LEU A C 1
ATOM 1654 O O . LEU A 1 201 ? 18.264 -16.621 -11.822 1.00 83.69 201 LEU A O 1
ATOM 1658 N N . GLU A 1 202 ? 18.550 -14.754 -13.034 1.00 84.94 202 GLU A N 1
ATOM 1659 C CA . GLU A 1 202 ? 19.924 -15.046 -13.445 1.00 84.94 202 GLU A CA 1
ATOM 1660 C C . GLU A 1 202 ? 20.966 -14.783 -12.345 1.00 84.94 202 GLU A C 1
ATOM 1662 O O . GLU A 1 202 ? 22.006 -15.447 -12.310 1.00 84.94 202 GLU A O 1
ATOM 1667 N N . LYS A 1 203 ? 20.723 -13.832 -11.430 1.00 74.06 203 LYS A N 1
ATOM 1668 C CA . LYS A 1 203 ? 21.707 -13.439 -10.408 1.00 74.06 203 LYS A CA 1
ATOM 1669 C C . LYS A 1 203 ? 21.450 -14.076 -9.046 1.00 74.06 203 LYS A C 1
ATOM 1671 O O . LYS A 1 203 ? 20.393 -13.903 -8.453 1.00 74.06 203 LYS A O 1
ATOM 1676 N N . ARG A 1 204 ? 22.482 -14.747 -8.507 1.00 57.50 204 ARG A N 1
ATOM 1677 C CA . ARG A 1 204 ? 22.445 -15.382 -7.177 1.00 57.50 204 ARG A CA 1
ATOM 1678 C C . ARG A 1 204 ? 23.149 -14.634 -6.039 1.00 57.50 204 ARG A C 1
ATOM 1680 O O . ARG A 1 204 ? 22.800 -14.949 -4.918 1.00 57.50 204 ARG A O 1
ATOM 1687 N N . GLU A 1 205 ? 24.052 -13.671 -6.284 1.00 52.91 205 GLU A N 1
ATOM 1688 C CA . GLU A 1 205 ? 24.489 -12.606 -5.337 1.00 52.91 205 GLU A CA 1
ATOM 1689 C C . GLU A 1 205 ? 25.726 -11.824 -5.863 1.00 52.91 205 GLU A C 1
ATOM 1691 O O . GLU A 1 205 ? 26.477 -12.331 -6.695 1.00 52.91 205 GLU A O 1
ATOM 1696 N N . SER A 1 206 ? 25.947 -10.604 -5.332 1.00 47.66 206 SER A N 1
ATOM 1697 C CA . SER A 1 206 ? 27.151 -9.724 -5.405 1.00 47.66 206 SER A CA 1
ATOM 1698 C C . SER A 1 206 ? 27.282 -8.592 -6.451 1.00 47.66 206 SER A C 1
ATOM 1700 O O . SER A 1 206 ? 28.276 -7.871 -6.420 1.00 47.66 206 SER A O 1
ATOM 1702 N N . SER A 1 207 ? 26.300 -8.325 -7.319 1.00 58.25 207 SER A N 1
ATOM 1703 C CA . SER A 1 207 ? 26.334 -7.148 -8.225 1.00 58.25 207 SER A CA 1
ATOM 1704 C C . SER A 1 207 ? 25.033 -6.343 -8.192 1.00 58.25 207 SER A C 1
ATOM 1706 O O . SER A 1 207 ? 23.989 -6.858 -7.796 1.00 58.25 207 SER A O 1
ATOM 1708 N N . SER A 1 208 ? 25.118 -5.056 -8.544 1.00 79.00 208 SER A N 1
ATOM 1709 C CA . SER A 1 208 ? 24.000 -4.104 -8.520 1.00 79.00 208 SER A CA 1
ATOM 1710 C C . SER A 1 208 ? 22.938 -4.493 -9.556 1.00 79.00 208 SER A C 1
ATOM 1712 O O . SER A 1 208 ? 23.038 -4.091 -10.712 1.00 79.00 208 SER A O 1
ATOM 1714 N N . ILE A 1 209 ? 21.915 -5.253 -9.130 1.00 83.75 209 ILE A N 1
ATOM 1715 C CA . ILE A 1 209 ? 20.760 -5.674 -9.957 1.00 83.75 209 ILE A CA 1
ATOM 1716 C C . ILE A 1 209 ? 20.211 -4.486 -10.753 1.00 83.75 209 ILE A C 1
ATOM 1718 O O . ILE A 1 209 ? 19.950 -4.597 -11.945 1.00 83.75 209 ILE A O 1
ATOM 1722 N N . MET A 1 210 ? 20.097 -3.331 -10.099 1.00 89.12 210 MET A N 1
ATOM 1723 C CA . MET A 1 210 ? 19.670 -2.077 -10.708 1.00 89.12 210 MET A CA 1
ATOM 1724 C C . MET A 1 210 ? 20.492 -1.696 -11.951 1.00 89.12 210 MET A C 1
ATOM 1726 O O . MET A 1 210 ? 19.919 -1.316 -12.969 1.00 89.12 210 MET A O 1
ATOM 1730 N N . ASP A 1 211 ? 21.820 -1.783 -11.891 1.00 89.25 211 ASP A N 1
ATOM 1731 C CA . ASP A 1 211 ? 2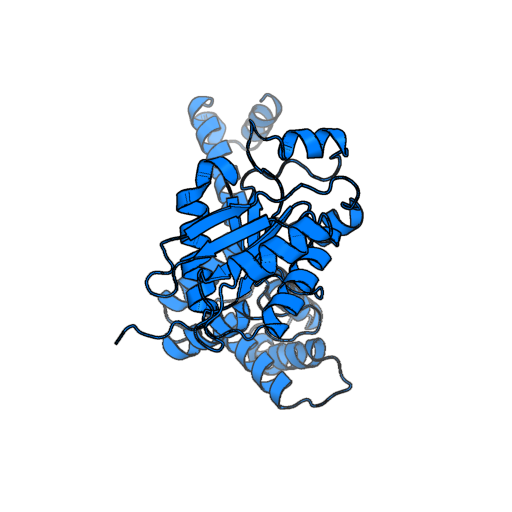2.669 -1.379 -13.015 1.00 89.25 211 ASP A CA 1
ATOM 1732 C C . ASP A 1 211 ? 22.605 -2.397 -14.158 1.00 89.25 211 ASP A C 1
ATOM 1734 O O . ASP A 1 211 ? 22.581 -2.006 -15.323 1.00 89.25 211 ASP A O 1
ATOM 1738 N N . ASP A 1 212 ? 22.501 -3.692 -13.852 1.00 90.50 212 ASP A N 1
ATOM 1739 C CA . ASP A 1 212 ? 22.327 -4.729 -14.875 1.00 90.50 212 ASP A CA 1
ATOM 1740 C C . ASP A 1 212 ? 20.986 -4.607 -15.595 1.00 90.50 212 ASP A C 1
ATOM 1742 O O . ASP A 1 212 ? 20.945 -4.644 -16.825 1.00 90.50 212 ASP A O 1
ATOM 1746 N N . VAL A 1 213 ? 19.903 -4.410 -14.833 1.00 93.25 213 VAL A N 1
ATOM 1747 C CA . VAL A 1 213 ? 18.564 -4.161 -15.377 1.00 93.25 213 VAL A CA 1
ATOM 1748 C C . VAL A 1 213 ? 18.6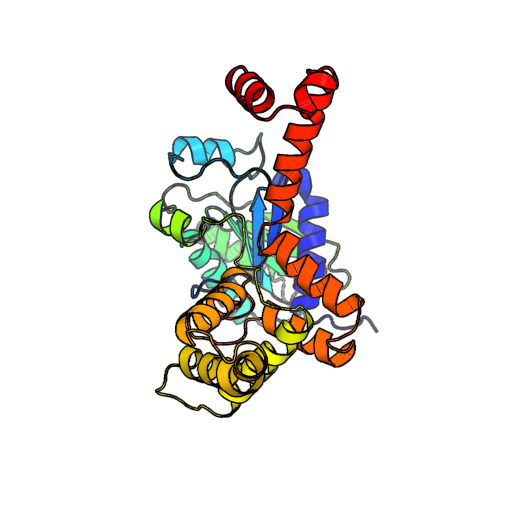29 -3.001 -16.353 1.00 93.25 213 VAL A C 1
ATOM 1750 O O . VAL A 1 213 ? 18.247 -3.154 -17.508 1.00 93.25 213 VAL A O 1
ATOM 1753 N N . PHE A 1 214 ? 19.154 -1.849 -15.934 1.00 93.19 214 PHE A N 1
ATOM 1754 C CA . PHE A 1 214 ? 19.110 -0.667 -16.789 1.00 93.19 214 PHE A CA 1
ATOM 1755 C C . PHE A 1 214 ? 20.150 -0.660 -17.916 1.00 93.19 214 PHE A C 1
ATOM 1757 O O . PHE A 1 214 ? 19.942 0.020 -18.922 1.00 93.19 214 PHE A O 1
ATOM 1764 N N . ASN A 1 215 ? 21.215 -1.458 -17.816 1.00 91.81 215 ASN A N 1
ATOM 1765 C CA . ASN A 1 215 ? 22.069 -1.756 -18.964 1.00 91.81 215 ASN A CA 1
ATOM 1766 C C . ASN A 1 215 ? 21.317 -2.574 -20.019 1.00 91.81 215 ASN A C 1
ATOM 1768 O O . ASN A 1 215 ? 21.355 -2.201 -21.190 1.00 91.81 215 ASN A O 1
ATOM 1772 N N . ARG A 1 216 ? 20.563 -3.603 -19.613 1.00 93.38 216 ARG A N 1
ATOM 1773 C CA . ARG A 1 216 ? 19.722 -4.378 -20.538 1.00 93.38 216 ARG A CA 1
ATOM 1774 C C . ARG A 1 216 ? 18.576 -3.568 -21.116 1.00 93.38 216 ARG A C 1
ATOM 1776 O O . ARG A 1 216 ? 18.341 -3.632 -22.311 1.00 93.38 216 ARG A O 1
ATOM 1783 N N . VAL A 1 217 ? 17.911 -2.739 -20.311 1.00 93.62 217 VAL A N 1
ATOM 1784 C CA . VAL A 1 217 ? 16.888 -1.802 -20.810 1.00 93.62 217 VAL A CA 1
ATOM 1785 C C . VAL A 1 217 ? 17.471 -0.897 -21.896 1.00 93.62 217 VAL A C 1
ATOM 1787 O O . VAL A 1 217 ? 16.818 -0.641 -22.906 1.00 93.62 217 VAL A O 1
ATOM 1790 N N . TRP A 1 218 ? 18.712 -0.433 -21.730 1.00 92.88 218 TRP A N 1
ATOM 1791 C CA . TRP A 1 218 ? 19.371 0.330 -22.781 1.00 92.88 218 TRP A CA 1
ATOM 1792 C C . TRP A 1 218 ? 19.606 -0.498 -24.043 1.00 92.88 218 TRP A C 1
ATOM 1794 O O . TRP A 1 218 ? 19.245 -0.059 -25.129 1.00 92.88 218 TRP A O 1
ATOM 1804 N N . GLU A 1 219 ? 20.206 -1.674 -23.909 1.00 92.06 219 GLU A N 1
ATOM 1805 C CA . GLU A 1 219 ? 20.565 -2.526 -25.044 1.00 92.06 219 GLU A CA 1
ATOM 1806 C C . GLU A 1 219 ? 19.334 -3.017 -25.813 1.00 92.06 219 GLU A C 1
ATOM 1808 O O . GLU A 1 219 ? 19.296 -2.888 -27.033 1.00 92.06 219 GLU A O 1
ATOM 1813 N N . GLU A 1 220 ? 18.319 -3.506 -25.103 1.00 93.25 220 GLU A N 1
ATOM 1814 C CA . GLU A 1 220 ? 17.157 -4.188 -25.678 1.00 93.25 220 GLU A CA 1
ATOM 1815 C C . GLU A 1 220 ? 16.039 -3.229 -26.116 1.00 93.25 220 GLU A C 1
ATOM 1817 O O . GLU A 1 220 ? 15.316 -3.540 -27.058 1.00 93.25 220 GLU A O 1
ATOM 1822 N N . ILE A 1 221 ? 15.893 -2.066 -25.465 1.00 91.31 221 ILE A N 1
ATOM 1823 C CA . ILE A 1 221 ? 14.761 -1.150 -25.698 1.00 91.31 221 ILE A CA 1
ATOM 1824 C C . ILE A 1 221 ? 15.258 0.208 -26.206 1.00 91.31 221 ILE A C 1
ATOM 1826 O O . ILE A 1 221 ? 14.947 0.628 -27.323 1.00 91.31 221 ILE A O 1
ATOM 1830 N N . LEU A 1 222 ? 16.055 0.916 -25.400 1.00 90.06 222 LEU A N 1
ATOM 1831 C CA . LEU A 1 222 ? 16.297 2.351 -25.609 1.00 90.06 222 LEU A CA 1
ATOM 1832 C C . LEU A 1 222 ? 17.282 2.662 -26.738 1.00 90.06 222 LEU A C 1
ATOM 1834 O O . LEU A 1 222 ? 17.121 3.684 -27.404 1.00 90.06 222 LEU A O 1
ATOM 1838 N N . SER A 1 223 ? 18.281 1.809 -26.972 1.00 88.94 223 SER A N 1
ATOM 1839 C CA . SER A 1 223 ? 19.323 2.033 -27.984 1.00 88.94 223 SER A CA 1
ATOM 1840 C C . SER A 1 223 ? 18.743 2.156 -29.397 1.00 88.94 223 SER A C 1
ATOM 1842 O O . SER A 1 223 ? 19.221 2.961 -30.194 1.00 88.94 223 SER A O 1
ATOM 1844 N N . SER A 1 224 ? 17.661 1.421 -29.672 1.00 86.06 224 SER A N 1
ATOM 1845 C CA . SER A 1 224 ? 16.933 1.461 -30.942 1.00 86.06 224 SER A CA 1
ATOM 1846 C C . SER A 1 224 ? 16.123 2.749 -31.135 1.00 86.06 224 SER A C 1
ATOM 1848 O O . SER A 1 224 ? 15.922 3.195 -32.263 1.00 86.06 224 SER A O 1
ATOM 1850 N N . ARG A 1 225 ? 15.671 3.367 -30.036 1.00 84.69 225 ARG A N 1
ATOM 1851 C CA . ARG A 1 225 ? 14.822 4.568 -30.040 1.00 84.69 225 ARG A CA 1
ATOM 1852 C C . ARG A 1 225 ? 15.612 5.869 -29.928 1.00 84.69 225 ARG A C 1
ATOM 1854 O O . ARG A 1 225 ? 15.136 6.902 -30.391 1.00 84.69 225 ARG A O 1
ATOM 1861 N N . PHE A 1 226 ? 16.787 5.834 -29.301 1.00 82.38 226 PHE A N 1
ATOM 1862 C CA . PHE A 1 226 ? 17.553 7.022 -28.917 1.00 82.38 226 PHE A CA 1
ATOM 1863 C C . PHE A 1 226 ? 19.027 6.920 -29.343 1.00 82.38 226 PHE A C 1
ATOM 1865 O O . PHE A 1 226 ? 19.938 7.062 -28.526 1.00 82.38 226 PHE A O 1
ATOM 1872 N N . SER A 1 227 ? 19.261 6.698 -30.638 1.00 69.25 227 SER A N 1
ATOM 1873 C CA . SER A 1 227 ? 20.582 6.421 -31.227 1.00 69.25 227 SER A CA 1
ATOM 1874 C C . SER A 1 227 ? 21.619 7.544 -31.084 1.00 69.25 227 SER A C 1
ATOM 1876 O O . SER A 1 227 ? 22.814 7.268 -31.085 1.00 69.25 227 SER A O 1
ATOM 1878 N N . GLU A 1 228 ? 21.191 8.802 -30.946 1.00 68.69 228 GLU A N 1
ATOM 1879 C CA . GLU A 1 228 ? 22.084 9.977 -30.877 1.00 68.69 228 GLU A CA 1
ATOM 1880 C C . GLU A 1 228 ? 22.250 10.546 -29.455 1.00 68.69 228 GLU A C 1
ATOM 1882 O O . GLU A 1 228 ? 22.870 11.588 -29.247 1.00 68.69 228 GLU A O 1
ATOM 1887 N N . ALA A 1 229 ? 21.677 9.883 -28.449 1.00 65.19 229 ALA A N 1
ATOM 1888 C CA . ALA A 1 229 ? 21.553 10.431 -27.107 1.00 65.19 229 ALA A CA 1
ATOM 1889 C C . ALA A 1 229 ? 22.591 9.923 -26.094 1.00 65.19 229 ALA A C 1
ATOM 1891 O O . ALA A 1 229 ? 23.133 8.824 -26.186 1.00 65.19 229 ALA A O 1
ATOM 1892 N N . SER A 1 230 ? 22.780 10.700 -25.019 1.00 75.94 230 SER A N 1
ATOM 1893 C CA . SER A 1 230 ? 23.522 10.263 -23.831 1.00 75.94 230 SER A CA 1
ATOM 1894 C C . SER A 1 230 ? 22.766 9.154 -23.082 1.00 75.94 230 SER A C 1
ATOM 1896 O O . SER A 1 230 ? 21.791 9.432 -22.374 1.00 75.94 230 SER A O 1
ATOM 1898 N N . LYS A 1 231 ? 23.267 7.911 -23.192 1.00 84.31 231 LYS A N 1
ATOM 1899 C CA . LYS A 1 231 ? 22.800 6.692 -22.489 1.00 84.31 231 LYS A CA 1
ATOM 1900 C C . LYS A 1 231 ? 22.359 6.951 -21.048 1.00 84.31 231 LYS A C 1
ATOM 1902 O O . LYS A 1 231 ? 21.267 6.567 -20.632 1.00 84.31 231 LYS A O 1
ATOM 1907 N N . ASN A 1 232 ? 23.196 7.659 -20.294 1.00 84.25 232 ASN A N 1
ATOM 1908 C CA . ASN A 1 232 ? 23.001 7.867 -18.861 1.00 84.25 232 ASN A CA 1
ATOM 1909 C C . ASN A 1 232 ? 21.762 8.714 -18.536 1.00 84.25 232 ASN A C 1
ATOM 1911 O O . ASN A 1 232 ? 21.141 8.502 -17.496 1.00 84.25 232 ASN A O 1
ATOM 1915 N N . SER A 1 233 ? 21.378 9.646 -19.414 1.00 80.19 233 SER A N 1
ATOM 1916 C CA . SER A 1 233 ? 20.224 10.524 -19.171 1.00 80.19 233 SER A CA 1
ATOM 1917 C C . SER A 1 233 ? 18.903 9.760 -19.294 1.00 80.19 233 SER A C 1
ATOM 1919 O O . SER A 1 233 ? 18.030 9.886 -18.438 1.00 80.19 233 SER A O 1
ATOM 1921 N N . TYR A 1 234 ? 18.779 8.912 -20.317 1.00 85.31 234 TYR A N 1
ATOM 1922 C CA . TYR A 1 234 ? 17.577 8.105 -20.541 1.00 85.31 234 TYR A CA 1
ATOM 1923 C C . TYR A 1 234 ? 17.447 6.966 -19.531 1.00 85.31 234 TYR A C 1
ATOM 1925 O O . TYR A 1 234 ? 16.363 6.760 -18.984 1.00 85.31 234 TYR A O 1
ATOM 1933 N N . ILE A 1 235 ? 18.557 6.296 -19.200 1.00 89.25 235 ILE A N 1
ATOM 1934 C CA . ILE A 1 235 ? 18.583 5.313 -18.110 1.00 89.25 235 ILE A CA 1
ATOM 1935 C C . ILE A 1 235 ? 18.105 5.946 -16.803 1.00 89.25 235 ILE A C 1
ATOM 1937 O O . ILE A 1 235 ? 17.279 5.358 -16.109 1.00 89.25 235 ILE A O 1
ATOM 1941 N N . LEU A 1 236 ? 18.585 7.148 -16.468 1.00 86.38 236 LEU A N 1
ATOM 1942 C CA . LEU A 1 236 ? 18.158 7.831 -15.251 1.00 86.38 236 LEU A CA 1
ATOM 1943 C C . LEU A 1 236 ? 16.651 8.111 -15.263 1.00 86.38 236 LEU A C 1
ATOM 1945 O O . LEU A 1 236 ? 15.994 7.875 -14.252 1.00 86.38 236 LEU A O 1
ATOM 1949 N N . ASN A 1 237 ? 16.095 8.572 -16.387 1.00 85.38 237 ASN A N 1
ATOM 1950 C CA . ASN A 1 237 ? 14.659 8.835 -16.507 1.00 85.38 237 ASN A CA 1
ATOM 1951 C C . ASN A 1 237 ? 13.831 7.569 -16.264 1.00 85.38 237 ASN A C 1
ATOM 1953 O O . ASN A 1 237 ? 12.907 7.595 -15.452 1.00 85.38 237 ASN A O 1
ATOM 1957 N N . TYR A 1 238 ? 14.202 6.456 -16.898 1.00 89.75 238 TYR A N 1
ATOM 1958 C CA . TYR A 1 238 ? 13.520 5.179 -16.700 1.00 89.75 238 TYR A CA 1
ATOM 1959 C C . TYR A 1 238 ? 13.690 4.686 -15.261 1.00 89.75 238 TYR A C 1
ATOM 1961 O O . TYR A 1 238 ? 12.710 4.392 -14.587 1.00 89.75 238 TYR A O 1
ATOM 1969 N N . LYS A 1 239 ? 14.907 4.697 -14.717 1.00 88.19 239 LYS A N 1
ATOM 1970 C CA . LYS A 1 239 ? 15.158 4.322 -13.320 1.00 88.19 239 LYS A CA 1
ATOM 1971 C C . LYS A 1 239 ? 14.280 5.105 -12.347 1.00 88.19 239 LYS A C 1
ATOM 1973 O O . LYS A 1 239 ? 13.662 4.517 -11.462 1.00 88.19 239 LYS A O 1
ATOM 1978 N N . LEU A 1 240 ? 14.185 6.422 -12.527 1.00 84.19 240 LEU A N 1
ATOM 1979 C CA . LEU A 1 240 ? 13.316 7.263 -11.709 1.00 84.19 240 LEU A CA 1
ATOM 1980 C C . LEU A 1 240 ? 11.841 6.900 -11.892 1.00 84.19 240 LEU A C 1
ATOM 1982 O O . LEU A 1 240 ? 11.131 6.840 -10.894 1.00 84.19 240 LEU A O 1
ATOM 1986 N N . PHE A 1 241 ? 11.394 6.621 -13.117 1.00 86.44 241 PHE A N 1
ATOM 1987 C CA . PHE A 1 241 ? 10.030 6.180 -13.393 1.00 86.44 241 PHE A CA 1
ATOM 1988 C C . PHE A 1 241 ? 9.655 4.919 -12.603 1.00 86.44 241 PHE A C 1
ATOM 1990 O O . PHE A 1 241 ? 8.683 4.937 -11.846 1.00 86.44 241 PHE A O 1
ATOM 1997 N N . PHE A 1 242 ? 10.425 3.837 -12.734 1.00 88.81 242 PHE A N 1
ATOM 1998 C CA . PHE A 1 242 ? 10.071 2.557 -12.110 1.00 88.81 242 PHE A CA 1
ATOM 1999 C C . PHE A 1 242 ? 10.190 2.602 -10.584 1.00 88.81 242 PHE A C 1
ATOM 2001 O O . PHE A 1 242 ? 9.338 2.046 -9.892 1.00 88.81 242 PHE A O 1
ATOM 2008 N N . VAL A 1 243 ? 11.194 3.303 -10.045 1.00 83.81 243 VAL A N 1
ATOM 2009 C CA . VAL A 1 243 ? 11.370 3.431 -8.590 1.00 83.81 243 VAL A CA 1
ATOM 2010 C C . VAL A 1 243 ? 10.289 4.323 -7.975 1.00 83.81 243 VAL A C 1
ATOM 2012 O O . VAL A 1 243 ? 9.700 3.967 -6.959 1.00 83.81 243 VAL A O 1
ATOM 2015 N N . GLN A 1 244 ? 9.994 5.482 -8.574 1.00 78.31 244 GLN A N 1
ATOM 2016 C CA . GLN A 1 244 ? 9.050 6.444 -7.985 1.00 78.31 244 GLN A CA 1
ATOM 2017 C C . GLN A 1 244 ? 7.597 5.986 -8.065 1.00 78.31 244 GLN A C 1
ATOM 2019 O O . GLN A 1 244 ? 6.826 6.306 -7.168 1.00 78.31 244 GLN A O 1
ATOM 2024 N N . ASN A 1 245 ? 7.226 5.239 -9.108 1.00 78.25 245 ASN A N 1
ATOM 2025 C CA . ASN A 1 245 ? 5.895 4.637 -9.203 1.00 78.25 245 ASN A CA 1
ATOM 2026 C C . ASN A 1 245 ? 5.799 3.303 -8.438 1.00 78.25 245 ASN A C 1
ATOM 2028 O O . ASN A 1 245 ? 4.788 2.615 -8.538 1.00 78.25 245 ASN A O 1
ATOM 2032 N N . GLY A 1 246 ? 6.840 2.916 -7.690 1.00 73.06 246 GLY A N 1
ATOM 2033 C CA . GLY A 1 246 ? 6.831 1.718 -6.855 1.00 73.06 246 GLY A CA 1
ATOM 2034 C C . GLY A 1 246 ? 6.761 0.410 -7.639 1.00 73.06 246 GLY A C 1
ATOM 2035 O O . GLY A 1 246 ? 6.294 -0.581 -7.089 1.00 73.06 246 GLY A O 1
ATOM 2036 N N . LEU A 1 247 ? 7.199 0.390 -8.900 1.00 80.88 247 LEU A N 1
ATOM 2037 C CA . LEU A 1 247 ? 7.237 -0.807 -9.748 1.00 80.88 247 LEU A CA 1
ATOM 2038 C C . LEU A 1 247 ? 8.469 -1.676 -9.448 1.00 80.88 247 LEU A C 1
ATOM 2040 O O . LEU A 1 247 ? 8.393 -2.903 -9.491 1.00 80.88 247 LEU A O 1
ATOM 2044 N N . ILE A 1 248 ? 9.586 -1.040 -9.087 1.00 83.62 248 ILE A N 1
ATOM 2045 C CA . ILE A 1 248 ? 10.804 -1.698 -8.592 1.00 83.62 248 ILE A CA 1
ATOM 2046 C C . ILE A 1 248 ? 11.305 -1.006 -7.316 1.00 83.62 248 ILE A C 1
ATOM 2048 O O . ILE A 1 248 ? 11.023 0.172 -7.089 1.00 83.62 248 ILE A O 1
ATOM 2052 N N . ASP A 1 249 ? 12.052 -1.725 -6.480 1.00 74.88 249 ASP A N 1
ATOM 2053 C CA . ASP A 1 249 ? 12.670 -1.183 -5.270 1.00 74.88 249 ASP A CA 1
ATOM 2054 C C . ASP A 1 249 ? 13.974 -0.409 -5.569 1.00 74.88 249 ASP A C 1
ATOM 2056 O O . ASP A 1 249 ? 14.477 -0.359 -6.696 1.00 74.88 249 ASP A O 1
ATOM 2060 N N . LYS A 1 250 ? 14.568 0.195 -4.531 1.00 78.00 250 LYS A N 1
ATOM 2061 C CA . LYS A 1 250 ? 15.844 0.933 -4.633 1.00 78.00 250 LYS A CA 1
ATOM 2062 C C . LYS A 1 250 ? 17.030 0.068 -5.091 1.00 78.00 250 LYS A C 1
ATOM 2064 O O . LYS A 1 250 ? 18.037 0.621 -5.531 1.00 78.00 250 LYS A O 1
ATOM 2069 N N . ASN A 1 251 ? 16.918 -1.254 -4.976 1.00 78.31 251 ASN A N 1
ATOM 2070 C CA . ASN A 1 251 ? 17.936 -2.227 -5.357 1.00 78.31 251 ASN A CA 1
ATOM 2071 C C . ASN A 1 251 ? 17.709 -2.775 -6.777 1.00 78.31 251 ASN A C 1
ATOM 2073 O O . ASN A 1 251 ? 18.542 -3.534 -7.264 1.00 78.31 251 ASN A O 1
ATOM 2077 N N . GLY A 1 252 ? 16.618 -2.388 -7.447 1.00 80.94 252 GLY A N 1
ATOM 2078 C CA . GLY A 1 252 ? 16.252 -2.855 -8.782 1.00 80.94 252 GLY A CA 1
ATOM 2079 C C . GLY A 1 252 ? 15.439 -4.151 -8.798 1.00 80.94 252 GLY A C 1
ATOM 2080 O O . GLY A 1 252 ? 15.291 -4.741 -9.862 1.00 80.94 252 GLY A O 1
ATOM 2081 N N . LYS A 1 253 ? 14.920 -4.611 -7.653 1.00 82.31 253 LYS A N 1
ATOM 2082 C CA . LYS A 1 253 ? 14.051 -5.794 -7.572 1.00 82.31 253 LYS A CA 1
ATOM 2083 C C . LYS A 1 253 ? 12.599 -5.421 -7.843 1.00 82.31 253 LYS A C 1
ATOM 2085 O O . LYS A 1 253 ? 12.149 -4.352 -7.438 1.00 82.31 253 LYS A O 1
ATOM 2090 N N . ILE A 1 254 ? 11.852 -6.317 -8.482 1.00 80.56 254 ILE A N 1
ATOM 2091 C CA . ILE A 1 254 ? 10.424 -6.118 -8.739 1.00 80.56 254 ILE A CA 1
ATOM 2092 C C . ILE A 1 254 ? 9.639 -6.038 -7.421 1.00 80.56 254 ILE A C 1
ATOM 2094 O O . ILE A 1 254 ? 9.870 -6.819 -6.495 1.00 80.56 254 ILE A O 1
ATOM 2098 N N . THR A 1 255 ? 8.721 -5.078 -7.314 1.00 72.25 255 THR A N 1
ATOM 2099 C CA . THR A 1 255 ? 7.798 -4.994 -6.170 1.00 72.25 255 THR A CA 1
ATOM 2100 C C . THR A 1 255 ? 6.545 -5.833 -6.427 1.00 72.25 255 THR A C 1
ATOM 2102 O O . THR A 1 255 ? 6.324 -6.323 -7.529 1.00 72.25 255 THR A O 1
ATOM 2105 N N . ALA A 1 256 ? 5.655 -5.943 -5.436 1.00 54.72 256 ALA A N 1
ATOM 2106 C CA . ALA A 1 256 ? 4.345 -6.567 -5.642 1.00 54.72 256 ALA A CA 1
ATOM 2107 C C . ALA A 1 256 ? 3.490 -5.829 -6.694 1.00 54.72 256 ALA A C 1
ATOM 2109 O O . ALA A 1 256 ? 2.812 -6.475 -7.487 1.00 54.72 256 ALA A O 1
ATOM 2110 N N . LEU A 1 257 ? 3.546 -4.488 -6.731 1.00 63.09 257 LEU A N 1
ATOM 2111 C CA . LEU A 1 257 ? 2.836 -3.692 -7.739 1.00 63.09 257 LEU A CA 1
ATOM 2112 C C . LEU A 1 257 ? 3.421 -3.933 -9.135 1.00 63.09 257 LEU A C 1
ATOM 2114 O O . LEU A 1 257 ? 2.666 -4.156 -10.078 1.00 63.09 257 LEU A O 1
ATOM 2118 N N . GLY A 1 258 ? 4.753 -3.939 -9.254 1.00 71.06 258 GLY A N 1
ATOM 2119 C CA . GLY A 1 258 ? 5.438 -4.265 -10.503 1.00 71.06 258 GLY A CA 1
ATOM 2120 C C . GLY A 1 258 ? 5.141 -5.683 -10.981 1.00 71.06 258 GLY A C 1
ATOM 2121 O O . GLY A 1 258 ? 4.852 -5.872 -12.155 1.00 71.06 258 GLY A O 1
ATOM 2122 N N . LEU A 1 259 ? 5.138 -6.669 -10.080 1.00 66.44 259 LEU A N 1
ATOM 2123 C CA . LEU A 1 259 ? 4.841 -8.065 -10.411 1.00 66.44 259 LEU A CA 1
ATOM 2124 C C . LEU A 1 259 ? 3.394 -8.236 -10.876 1.00 66.44 259 LEU A C 1
ATOM 2126 O O . LEU A 1 259 ? 3.144 -8.901 -11.873 1.00 66.44 259 LEU A O 1
ATOM 2130 N N . ASN A 1 260 ? 2.439 -7.604 -10.192 1.00 61.47 260 ASN A N 1
ATOM 2131 C CA . ASN A 1 260 ? 1.044 -7.640 -10.620 1.00 61.47 260 ASN A CA 1
ATOM 2132 C C . ASN A 1 260 ? 0.869 -7.000 -12.005 1.00 61.47 260 ASN A C 1
ATOM 2134 O O . ASN A 1 260 ? 0.216 -7.567 -12.876 1.00 61.47 260 ASN A O 1
ATOM 2138 N N . LEU A 1 261 ? 1.501 -5.844 -12.237 1.00 76.19 261 LEU A N 1
ATOM 2139 C CA . LEU A 1 261 ? 1.453 -5.179 -13.537 1.00 76.19 261 LEU A CA 1
ATOM 2140 C C . LEU A 1 261 ? 2.100 -6.036 -14.636 1.00 76.19 261 LEU A C 1
ATOM 2142 O O . LEU A 1 261 ? 1.547 -6.126 -15.727 1.00 76.19 261 LEU A O 1
ATOM 2146 N N . LEU A 1 262 ? 3.213 -6.714 -14.342 1.00 81.19 262 LEU A N 1
ATOM 2147 C CA . LEU A 1 262 ? 3.851 -7.666 -15.251 1.00 81.19 262 LEU A CA 1
ATOM 2148 C C . LEU A 1 262 ? 2.879 -8.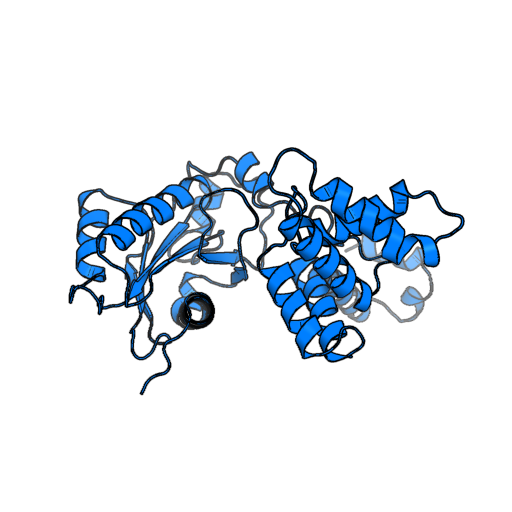783 -15.655 1.00 81.19 262 LEU A C 1
ATOM 2150 O O . LEU A 1 262 ? 2.626 -8.956 -16.844 1.00 81.19 262 LEU A O 1
ATOM 2154 N N . LEU A 1 263 ? 2.276 -9.473 -14.680 1.00 67.19 263 LEU A N 1
ATOM 2155 C CA . LEU A 1 263 ? 1.323 -10.567 -14.916 1.00 67.19 263 LEU A CA 1
ATOM 2156 C C . LEU A 1 263 ? 0.087 -10.109 -15.709 1.00 67.19 263 LEU A C 1
ATOM 2158 O O . LEU A 1 263 ? -0.402 -10.822 -16.587 1.00 67.19 263 LEU A O 1
ATOM 2162 N N . LEU A 1 264 ? -0.419 -8.905 -15.428 1.00 64.75 264 LEU A N 1
ATOM 2163 C CA . LEU A 1 264 ? -1.521 -8.315 -16.189 1.00 64.75 264 LEU A CA 1
ATOM 2164 C C . LEU A 1 264 ? -1.107 -7.994 -17.629 1.00 64.75 264 LEU A C 1
ATOM 2166 O O . LEU A 1 264 ? -1.891 -8.240 -18.543 1.00 64.75 264 LEU A O 1
ATOM 2170 N N . GLY A 1 265 ? 0.122 -7.523 -17.848 1.00 79.56 265 GLY A N 1
ATOM 2171 C CA . GLY A 1 265 ? 0.688 -7.337 -19.184 1.00 79.56 265 GLY A CA 1
ATOM 2172 C C . GLY A 1 265 ? 0.836 -8.651 -19.955 1.00 79.56 265 GLY A C 1
ATOM 2173 O O . GLY A 1 265 ? 0.504 -8.697 -21.137 1.00 79.56 265 GLY A O 1
ATOM 2174 N N . GLU A 1 266 ? 1.234 -9.743 -19.293 1.00 82.62 266 GLU A N 1
ATOM 2175 C CA . GLU A 1 266 ? 1.284 -11.078 -19.914 1.00 82.62 266 GLU A CA 1
ATOM 2176 C C . GLU A 1 266 ? -0.097 -11.569 -20.343 1.00 82.62 266 GLU A C 1
ATOM 2178 O O . GLU A 1 266 ? -0.248 -12.167 -21.407 1.00 82.62 266 GLU A O 1
ATOM 2183 N N . ARG A 1 267 ? -1.112 -11.312 -19.513 1.00 70.19 267 ARG A N 1
ATOM 2184 C CA . ARG A 1 267 ? -2.482 -11.769 -19.753 1.00 70.19 267 ARG A CA 1
ATOM 2185 C C . ARG A 1 267 ? -3.210 -10.949 -20.817 1.00 70.19 267 ARG A C 1
ATOM 2187 O O . ARG A 1 267 ? -3.960 -11.520 -21.605 1.00 70.19 267 ARG A O 1
ATOM 2194 N N . LEU A 1 268 ? -3.068 -9.626 -20.780 1.00 72.62 268 LEU A N 1
ATOM 2195 C CA . LEU A 1 268 ? -3.831 -8.692 -21.617 1.00 72.62 268 LEU A CA 1
ATOM 2196 C C . LEU A 1 268 ? -3.097 -8.335 -22.917 1.00 72.62 268 LEU A C 1
ATOM 2198 O O . LEU A 1 268 ? -3.732 -7.934 -23.889 1.00 72.62 268 LEU A O 1
ATOM 2202 N N . GLY A 1 269 ? -1.773 -8.500 -22.943 1.00 85.25 269 GLY A N 1
ATOM 2203 C CA . GLY A 1 269 ? -0.895 -7.997 -23.994 1.00 85.25 269 GLY A CA 1
ATOM 2204 C C . GLY A 1 269 ? -0.466 -6.554 -23.722 1.00 85.25 269 GLY A C 1
ATOM 2205 O O . GLY A 1 269 ? -1.295 -5.694 -23.415 1.00 85.25 269 GLY A O 1
ATOM 2206 N N . SER A 1 270 ? 0.831 -6.274 -23.863 1.00 88.69 270 SER A N 1
ATOM 2207 C CA . SER A 1 270 ? 1.441 -4.963 -23.579 1.00 88.69 270 SER A CA 1
ATOM 2208 C C . SER A 1 270 ? 0.938 -3.826 -24.475 1.00 88.69 270 SER A C 1
ATOM 2210 O O . SER A 1 270 ? 0.963 -2.668 -24.067 1.00 88.69 270 SER A O 1
ATOM 2212 N N . ASP A 1 271 ? 0.439 -4.147 -25.668 1.00 89.75 271 ASP A N 1
ATOM 2213 C CA . ASP A 1 271 ? -0.088 -3.165 -26.623 1.00 89.75 271 ASP A CA 1
ATOM 2214 C C . ASP A 1 271 ? -1.597 -2.903 -26.461 1.00 89.75 271 ASP A C 1
ATOM 2216 O O . ASP A 1 271 ? -2.163 -2.070 -27.174 1.00 89.75 271 ASP A O 1
ATOM 2220 N N . SER A 1 272 ? -2.263 -3.612 -25.542 1.00 84.94 272 SER A N 1
ATOM 2221 C CA . SER A 1 272 ? -3.704 -3.472 -25.308 1.00 84.94 272 SER A CA 1
ATOM 2222 C C . SER A 1 272 ? -4.058 -2.124 -24.670 1.00 84.94 272 SER A C 1
ATOM 2224 O O . SER A 1 272 ? -3.276 -1.535 -23.915 1.00 84.94 272 SER A O 1
ATOM 2226 N N . ASN A 1 273 ? -5.267 -1.629 -24.948 1.00 84.94 273 ASN A N 1
ATOM 2227 C CA . ASN A 1 273 ? -5.764 -0.410 -24.305 1.00 84.94 273 ASN A CA 1
ATOM 2228 C C . ASN A 1 273 ? -5.954 -0.631 -22.801 1.00 84.94 273 ASN A C 1
ATOM 2230 O O . ASN A 1 273 ? -5.639 0.245 -22.006 1.00 84.94 273 ASN A O 1
ATOM 2234 N N . GLU A 1 274 ? -6.369 -1.832 -22.413 1.00 75.19 274 GLU A N 1
ATOM 2235 C CA . GLU A 1 274 ? -6.532 -2.247 -21.027 1.00 75.19 274 GLU A CA 1
ATOM 2236 C C . GLU A 1 274 ? -5.203 -2.168 -20.268 1.00 75.19 274 GLU A C 1
ATOM 2238 O O . GLU A 1 274 ? -5.151 -1.651 -19.152 1.00 75.19 274 GLU A O 1
ATOM 2243 N N . PHE A 1 275 ? -4.100 -2.619 -20.874 1.00 82.06 275 PHE A N 1
ATOM 2244 C CA . PHE A 1 275 ? -2.785 -2.486 -20.254 1.00 82.06 275 PHE A CA 1
ATOM 2245 C C . PHE A 1 275 ? -2.337 -1.023 -20.160 1.00 82.06 275 PHE A C 1
ATOM 2247 O O . PHE A 1 275 ? -1.833 -0.595 -19.121 1.00 82.06 275 PHE A O 1
ATOM 2254 N N . ARG A 1 276 ? -2.585 -0.218 -21.198 1.00 88.12 276 ARG A N 1
ATOM 2255 C CA . ARG A 1 276 ? -2.315 1.230 -21.168 1.00 88.12 276 ARG A CA 1
ATOM 2256 C C . ARG A 1 276 ? -3.086 1.937 -20.057 1.00 88.12 276 ARG A C 1
ATOM 2258 O O . ARG A 1 276 ? -2.509 2.787 -19.372 1.00 88.12 276 ARG A O 1
ATOM 2265 N N . ASP A 1 277 ? -4.339 1.560 -19.834 1.00 79.00 277 ASP A N 1
ATOM 2266 C CA . ASP A 1 277 ? -5.170 2.087 -18.753 1.00 79.00 277 ASP A CA 1
ATOM 2267 C C . ASP A 1 277 ? -4.610 1.699 -17.380 1.00 79.00 277 ASP A C 1
ATOM 2269 O O . ASP A 1 277 ? -4.574 2.535 -16.477 1.00 79.00 277 ASP A O 1
ATOM 2273 N N . LEU A 1 278 ? -4.078 0.481 -17.222 1.00 73.75 278 LEU A N 1
ATOM 2274 C CA . LEU A 1 278 ? -3.410 0.052 -15.987 1.00 73.75 278 LEU A CA 1
ATOM 2275 C C . LEU A 1 278 ? -2.140 0.864 -15.700 1.00 73.75 278 LEU A C 1
ATOM 2277 O O . LEU A 1 278 ? -1.952 1.336 -14.576 1.00 73.75 278 LEU A O 1
ATOM 2281 N N . VAL A 1 279 ? -1.281 1.086 -16.699 1.00 87.06 279 VAL A N 1
ATOM 2282 C CA . VAL A 1 279 ? -0.082 1.928 -16.531 1.00 87.06 279 VAL A CA 1
ATOM 2283 C C . VAL A 1 279 ? -0.476 3.385 -16.235 1.00 87.06 279 VAL A C 1
ATOM 2285 O O . VAL A 1 279 ? 0.123 4.044 -15.381 1.00 87.06 279 VAL A O 1
ATOM 2288 N N . THR A 1 280 ? -1.527 3.883 -16.888 1.00 83.31 280 THR A N 1
ATOM 2289 C CA . THR A 1 280 ? -2.084 5.222 -16.641 1.00 83.31 280 THR A CA 1
ATOM 2290 C C . THR A 1 280 ? -2.647 5.339 -15.226 1.00 83.31 280 THR A C 1
ATOM 2292 O O . THR A 1 280 ? -2.405 6.331 -14.541 1.00 83.31 280 THR A O 1
ATOM 2295 N N . TYR A 1 281 ? -3.338 4.312 -14.734 1.00 74.31 281 TYR A N 1
ATOM 2296 C CA . TYR A 1 281 ? -3.804 4.250 -13.354 1.00 74.31 281 TYR A CA 1
ATOM 2297 C C . TYR A 1 281 ? -2.629 4.298 -12.373 1.00 74.31 281 TYR A C 1
ATOM 2299 O O . TYR A 1 281 ? -2.659 5.075 -11.413 1.00 74.31 281 TYR A O 1
ATOM 2307 N N . VAL A 1 282 ? -1.560 3.537 -12.649 1.00 76.06 282 VAL A N 1
ATOM 2308 C CA . VAL A 1 282 ? -0.331 3.566 -11.846 1.00 76.06 282 VAL A CA 1
ATOM 2309 C C . VAL A 1 282 ? 0.209 4.990 -11.738 1.00 76.06 282 VAL A C 1
ATOM 2311 O O . VAL A 1 282 ? 0.500 5.463 -10.642 1.00 76.06 282 VAL A O 1
ATOM 2314 N N . LEU A 1 283 ? 0.261 5.723 -12.845 1.00 79.56 283 LEU A N 1
ATOM 2315 C CA . LEU A 1 283 ? 0.654 7.125 -12.819 1.00 79.56 283 LEU A CA 1
ATOM 2316 C C . LEU A 1 283 ? -0.268 8.030 -12.018 1.00 79.56 283 LEU A C 1
ATOM 2318 O O . LEU A 1 283 ? 0.189 8.846 -11.215 1.00 79.56 283 LEU A O 1
ATOM 2322 N N . LEU A 1 284 ? -1.558 7.977 -12.333 1.00 67.75 284 LEU A N 1
ATOM 2323 C CA . LEU A 1 284 ? -2.530 8.909 -11.790 1.00 67.75 284 LEU A CA 1
ATOM 2324 C C . LEU A 1 284 ? -2.566 8.775 -10.273 1.00 67.75 284 LEU A C 1
ATOM 2326 O O . LEU A 1 284 ? -2.523 9.785 -9.568 1.00 67.75 284 LEU A O 1
ATOM 2330 N N . ILE A 1 285 ? -2.563 7.536 -9.791 1.00 63.88 285 ILE A N 1
ATOM 2331 C CA . ILE A 1 285 ? -2.713 7.219 -8.379 1.00 63.88 285 ILE A CA 1
ATOM 2332 C C . ILE A 1 285 ? -1.359 7.158 -7.672 1.00 63.88 285 ILE A C 1
ATOM 2334 O O . ILE A 1 285 ? -1.108 7.968 -6.780 1.00 63.88 285 ILE A O 1
ATOM 2338 N N . TYR A 1 286 ? -0.462 6.255 -8.077 1.00 63.53 286 TYR A N 1
ATOM 2339 C CA . TYR A 1 286 ? 0.817 6.042 -7.385 1.00 63.53 286 TYR A CA 1
ATOM 2340 C C . TYR A 1 286 ? 1.864 7.093 -7.764 1.00 63.53 286 TYR A C 1
ATOM 2342 O O . TYR A 1 286 ? 2.631 7.536 -6.913 1.00 63.53 286 TYR A O 1
ATOM 2350 N N . GLY A 1 287 ? 1.855 7.559 -9.014 1.00 66.56 287 GLY A N 1
ATOM 2351 C CA . GLY A 1 287 ? 2.700 8.667 -9.473 1.00 66.56 287 GLY A CA 1
ATOM 2352 C C . GLY A 1 287 ? 2.228 10.058 -9.028 1.00 66.56 287 GLY A C 1
ATOM 2353 O O . GLY A 1 287 ? 2.942 11.045 -9.225 1.00 66.56 287 GLY A O 1
ATOM 2354 N N . GLY A 1 288 ? 1.036 10.153 -8.427 1.00 62.97 288 GLY A N 1
ATOM 2355 C CA . GLY A 1 288 ? 0.473 11.388 -7.880 1.00 62.97 288 GLY A CA 1
ATOM 2356 C C . GLY A 1 288 ? -0.020 12.399 -8.922 1.00 62.97 288 GLY A C 1
ATOM 2357 O O . GLY A 1 288 ? -0.350 13.529 -8.552 1.00 62.97 288 GLY A O 1
ATOM 2358 N N . HIS A 1 289 ? -0.102 12.023 -10.204 1.00 72.75 289 HIS A N 1
ATOM 2359 C CA . HIS A 1 289 ? -0.533 12.926 -11.283 1.00 72.75 289 HIS A CA 1
ATOM 2360 C C . HIS A 1 289 ? -1.994 13.362 -11.130 1.00 72.75 289 HIS A C 1
ATOM 2362 O O . HIS A 1 289 ? -2.321 14.519 -11.396 1.00 72.75 289 HIS A O 1
ATOM 2368 N N . TYR A 1 290 ? -2.866 12.498 -10.600 1.00 66.50 290 TYR A N 1
ATOM 2369 C CA . TYR A 1 290 ? -4.266 12.842 -10.335 1.00 66.50 290 TYR A CA 1
ATOM 2370 C C . TYR A 1 290 ? -4.400 14.031 -9.379 1.00 66.50 290 TYR A C 1
ATOM 2372 O O . TYR A 1 290 ? -5.231 14.914 -9.585 1.00 66.50 290 TYR A O 1
ATOM 2380 N N . GLN A 1 291 ? -3.557 14.101 -8.345 1.00 59.31 291 GLN A N 1
ATOM 2381 C CA . GLN A 1 291 ? -3.605 15.199 -7.379 1.00 59.31 291 GLN A CA 1
ATOM 2382 C C . GLN A 1 291 ? -3.240 16.537 -8.026 1.00 59.31 291 GLN A C 1
ATOM 2384 O O . GLN A 1 291 ? -3.821 17.565 -7.676 1.00 59.31 291 GLN A O 1
ATOM 2389 N N . VAL A 1 292 ? -2.290 16.534 -8.966 1.00 64.69 292 VAL A N 1
ATOM 2390 C CA . VAL A 1 292 ? -1.920 17.736 -9.721 1.00 64.69 292 VAL A CA 1
ATOM 2391 C C . VAL A 1 292 ? -3.042 18.153 -10.649 1.00 64.69 292 VAL A C 1
ATOM 2393 O O . VAL A 1 292 ? -3.475 19.300 -10.575 1.00 64.69 292 VAL A O 1
ATOM 2396 N N . LEU A 1 293 ? -3.562 17.226 -11.453 1.00 69.06 293 LEU A N 1
ATOM 2397 C CA . LEU A 1 293 ? -4.667 17.507 -12.367 1.00 69.06 293 LEU A CA 1
ATOM 2398 C C . LEU A 1 293 ? -5.900 18.018 -11.614 1.00 69.06 293 LEU A C 1
ATOM 2400 O O . LEU A 1 293 ? -6.492 19.015 -12.010 1.00 69.06 293 LEU A O 1
ATOM 2404 N N . SER A 1 294 ? -6.233 17.414 -10.471 1.00 62.59 294 SER A N 1
ATOM 2405 C CA . SER A 1 294 ? -7.342 17.859 -9.623 1.00 62.59 294 SER A CA 1
ATOM 2406 C C . SER A 1 294 ? -7.130 19.273 -9.068 1.00 62.59 294 SER A C 1
ATOM 2408 O O . SER A 1 294 ? -8.079 20.054 -8.997 1.00 62.59 294 SER A O 1
ATOM 2410 N N . LYS A 1 295 ? -5.896 19.639 -8.691 1.00 63.47 295 LYS A N 1
ATOM 2411 C CA . LYS A 1 295 ? -5.573 21.008 -8.253 1.00 63.47 295 LYS A CA 1
ATOM 2412 C C . LYS A 1 295 ? -5.680 22.010 -9.397 1.00 63.47 295 LYS A C 1
ATOM 2414 O O . LYS A 1 295 ? -6.289 23.055 -9.200 1.00 63.47 295 LYS A O 1
ATOM 2419 N N . ILE A 1 296 ? -5.125 21.681 -10.566 1.00 71.31 296 ILE A N 1
ATOM 2420 C CA . ILE A 1 296 ? -5.223 22.515 -11.773 1.00 71.31 296 ILE A CA 1
ATOM 2421 C C . ILE A 1 296 ? -6.694 22.751 -12.110 1.00 71.31 296 ILE A C 1
ATOM 2423 O O . ILE A 1 296 ? -7.108 23.896 -12.245 1.00 71.31 296 ILE A O 1
ATOM 2427 N N . TYR A 1 297 ? -7.493 21.684 -12.141 1.00 69.19 297 TYR A N 1
ATOM 2428 C CA . TYR A 1 297 ? -8.922 21.757 -12.423 1.00 69.19 297 TYR A CA 1
ATOM 2429 C C . TYR A 1 297 ? -9.659 22.679 -11.445 1.00 69.19 297 TYR A C 1
ATOM 2431 O O . TYR A 1 297 ? -10.392 23.564 -11.864 1.00 69.19 297 TYR A O 1
ATOM 2439 N N . LYS A 1 298 ? -9.429 22.536 -10.133 1.00 63.97 298 LYS A N 1
ATOM 2440 C CA . LYS A 1 298 ? -10.069 23.397 -9.122 1.00 63.97 298 LYS A CA 1
ATOM 2441 C C . LYS A 1 298 ? -9.701 24.870 -9.273 1.00 63.97 298 LYS A C 1
ATOM 2443 O O . LYS A 1 298 ? -10.560 25.721 -9.074 1.00 63.97 298 LYS A O 1
ATOM 2448 N N . ILE A 1 299 ? -8.443 25.161 -9.608 1.00 68.75 299 ILE A N 1
ATOM 2449 C CA . ILE A 1 299 ? -7.999 26.530 -9.888 1.00 68.75 299 ILE A CA 1
ATOM 2450 C C . ILE A 1 299 ? -8.732 27.055 -11.126 1.00 68.75 299 ILE A C 1
ATOM 2452 O O . ILE A 1 299 ? -9.306 28.133 -11.071 1.00 68.75 299 ILE A O 1
ATOM 2456 N N . GLN A 1 300 ? -8.787 26.274 -12.207 1.00 70.12 300 GLN A N 1
ATOM 2457 C CA . GLN A 1 300 ? -9.484 26.662 -13.436 1.00 70.12 300 GLN A CA 1
ATOM 2458 C C . GLN A 1 300 ? -10.985 26.905 -13.220 1.00 70.12 300 GLN A C 1
ATOM 2460 O O . GLN A 1 300 ? -11.520 27.870 -13.755 1.00 70.12 300 GLN A O 1
ATOM 2465 N N . GLU A 1 301 ? -11.661 26.076 -12.424 1.00 68.69 301 GLU A N 1
ATOM 2466 C CA . GLU A 1 301 ? -13.081 26.271 -12.104 1.00 68.69 301 GLU A CA 1
ATOM 2467 C C . GLU A 1 301 ? -13.311 27.536 -11.268 1.00 68.69 301 GLU A C 1
ATOM 2469 O O . GLU A 1 301 ? -14.168 28.343 -11.616 1.00 68.69 301 GLU A O 1
ATOM 2474 N N . ALA A 1 302 ? -12.497 27.780 -10.235 1.00 64.62 302 ALA A N 1
ATOM 2475 C CA . ALA A 1 302 ? -12.581 29.013 -9.446 1.00 64.62 302 ALA A CA 1
ATOM 2476 C C . ALA A 1 302 ? -12.325 30.274 -10.298 1.00 64.62 302 ALA A C 1
ATOM 2478 O O . ALA A 1 302 ? -12.914 31.329 -10.059 1.00 64.62 302 ALA A O 1
ATOM 2479 N N . MET A 1 303 ? -11.473 30.163 -11.321 1.00 64.31 303 MET A N 1
ATOM 2480 C CA . MET A 1 303 ? -11.210 31.244 -12.273 1.00 64.31 303 MET A CA 1
ATOM 2481 C C . MET A 1 303 ? -12.406 31.518 -13.191 1.00 64.31 303 MET A C 1
ATOM 2483 O O . MET A 1 303 ? -12.689 32.678 -13.467 1.00 64.31 303 MET A O 1
ATOM 2487 N N . LYS A 1 304 ? -13.155 30.494 -13.623 1.00 66.31 304 LYS A N 1
ATOM 2488 C CA . LYS A 1 304 ? -14.379 30.693 -14.425 1.00 66.31 304 LYS A CA 1
ATOM 2489 C C . LYS A 1 304 ? -15.468 31.454 -13.668 1.00 66.31 304 LYS A C 1
ATOM 2491 O O . LYS A 1 304 ? -16.240 32.176 -14.282 1.00 66.31 304 LYS A O 1
ATOM 2496 N N . GLU A 1 305 ? -15.526 31.309 -12.345 1.00 62.31 305 GLU A N 1
ATOM 2497 C CA . GLU A 1 305 ? -16.484 32.036 -11.502 1.00 62.31 305 GLU A CA 1
ATOM 2498 C C . GLU A 1 305 ? -16.088 33.506 -11.267 1.00 62.31 305 GLU A C 1
ATOM 2500 O O . GLU A 1 305 ? -16.927 34.313 -10.870 1.00 62.31 305 GLU A O 1
ATOM 2505 N N . THR A 1 306 ? -14.822 33.870 -11.510 1.00 56.56 306 THR A N 1
ATOM 2506 C CA . THR A 1 306 ? -14.256 35.185 -11.157 1.00 56.56 306 THR A CA 1
ATOM 2507 C C . THR A 1 306 ? -13.713 35.993 -12.340 1.00 56.56 306 THR A C 1
ATOM 2509 O O . THR A 1 306 ? -13.396 37.169 -12.162 1.00 56.56 306 THR A O 1
ATOM 2512 N N . MET A 1 307 ? -13.617 35.424 -13.546 1.00 56.72 307 MET A N 1
ATOM 2513 C CA . MET A 1 307 ? -12.979 36.069 -14.702 1.00 56.72 307 MET A CA 1
ATOM 2514 C C . MET A 1 307 ? -13.904 36.107 -15.926 1.00 56.72 307 MET A C 1
ATOM 2516 O O . MET A 1 307 ? -14.478 35.093 -16.308 1.00 56.72 307 MET A O 1
ATOM 2520 N N . ASN A 1 308 ? -13.998 37.271 -16.581 1.00 58.59 308 ASN A N 1
ATOM 2521 C CA . ASN A 1 308 ? -14.572 37.382 -17.927 1.00 58.59 308 ASN A CA 1
ATOM 2522 C C . ASN A 1 308 ? -13.616 36.734 -18.950 1.00 58.59 308 ASN A C 1
ATOM 2524 O O . ASN A 1 308 ? -12.396 36.824 -18.786 1.00 58.59 308 ASN A O 1
ATOM 2528 N N . ASP A 1 309 ? -14.161 36.143 -20.021 1.00 58.56 309 ASP A N 1
ATOM 2529 C CA . ASP A 1 309 ? -13.435 35.364 -21.047 1.00 58.56 309 ASP A CA 1
ATOM 2530 C C . ASP A 1 309 ? -12.176 36.056 -21.622 1.00 58.56 309 ASP A C 1
ATOM 2532 O O . ASP A 1 309 ? -11.224 35.390 -22.029 1.00 58.56 309 ASP A O 1
ATOM 2536 N N . GLU A 1 310 ? -12.116 37.392 -21.602 1.00 57.06 310 GLU A N 1
ATOM 2537 C CA . GLU A 1 310 ? -10.960 38.178 -22.059 1.00 57.06 310 GLU A CA 1
ATOM 2538 C C . GLU A 1 310 ? -9.673 37.940 -21.251 1.00 57.06 310 GLU A C 1
ATOM 2540 O O . GLU A 1 310 ? -8.576 38.086 -21.791 1.00 57.06 310 GLU A O 1
ATOM 2545 N N . CYS A 1 311 ? -9.767 37.566 -19.972 1.00 53.22 311 CYS A N 1
ATOM 2546 C CA . CYS A 1 311 ? -8.588 37.362 -19.126 1.00 53.22 311 CYS A CA 1
ATOM 2547 C C . CYS A 1 311 ? -7.960 35.962 -19.267 1.00 53.22 311 CYS A C 1
ATOM 2549 O O . CYS A 1 311 ? -6.857 35.740 -18.774 1.00 53.22 311 CYS A O 1
ATOM 2551 N N . LEU A 1 312 ? -8.633 35.022 -19.941 1.00 53.88 312 LEU A N 1
ATOM 2552 C CA . LEU A 1 312 ? -8.095 33.687 -20.242 1.00 53.88 312 LEU A CA 1
ATOM 2553 C C . LEU A 1 312 ? -7.192 33.675 -21.488 1.00 53.88 312 LEU A C 1
ATOM 2555 O O . LEU A 1 312 ? -6.516 32.681 -21.742 1.00 53.88 312 LEU A O 1
ATOM 2559 N N . LEU A 1 313 ? -7.176 34.768 -22.256 1.00 56.78 313 LEU A N 1
ATOM 2560 C CA . LEU A 1 313 ? -6.471 34.879 -23.537 1.00 56.78 313 LEU A CA 1
ATOM 2561 C C . LEU A 1 313 ? -5.129 35.631 -23.446 1.00 56.78 313 LEU A C 1
ATOM 2563 O O . LEU A 1 313 ? -4.395 35.671 -24.431 1.00 56.78 313 LEU A O 1
ATOM 2567 N N . ASP A 1 314 ? -4.791 36.205 -22.285 1.00 62.72 314 ASP A N 1
ATOM 2568 C CA . ASP A 1 314 ? -3.564 36.985 -22.061 1.00 62.72 314 ASP A CA 1
ATOM 2569 C C . ASP A 1 314 ? -2.827 36.512 -20.793 1.00 62.72 314 ASP A C 1
ATOM 2571 O O . ASP A 1 314 ? -3.300 36.691 -19.668 1.00 62.72 314 ASP A O 1
ATOM 2575 N N . GLU A 1 315 ? -1.641 35.924 -20.984 1.00 59.38 315 GLU A N 1
ATOM 2576 C CA . GLU A 1 315 ? -0.775 35.368 -19.932 1.00 59.38 315 GLU A CA 1
ATOM 2577 C C . GLU A 1 315 ? -0.386 36.403 -18.859 1.00 59.38 315 GLU A C 1
ATOM 2579 O O . GLU A 1 315 ? -0.267 36.071 -17.677 1.00 59.38 315 GLU A O 1
ATOM 2584 N N . SER A 1 316 ? -0.243 37.677 -19.237 1.00 63.06 316 SER A N 1
ATOM 2585 C CA . SER A 1 316 ? 0.156 38.741 -18.306 1.00 63.06 316 SER A CA 1
ATOM 2586 C C . SER A 1 316 ? -0.976 39.078 -17.336 1.00 63.06 316 SER A C 1
ATOM 2588 O O . SER A 1 316 ? -0.751 39.205 -16.131 1.00 63.06 316 SER A O 1
ATOM 2590 N N . LYS A 1 317 ? -2.210 39.147 -17.853 1.00 60.41 317 LYS A N 1
ATOM 2591 C CA . LYS A 1 317 ? -3.424 39.359 -17.050 1.00 60.41 317 LYS A CA 1
ATOM 2592 C C . LYS A 1 317 ? -3.755 38.137 -16.197 1.00 60.41 317 LYS A C 1
ATOM 2594 O O . LYS A 1 317 ? -4.168 38.277 -15.047 1.00 60.41 317 LYS A O 1
ATOM 2599 N N . TRP A 1 318 ? -3.506 36.940 -16.729 1.00 60.41 318 TRP A N 1
ATOM 2600 C CA . TRP A 1 318 ? -3.650 35.678 -16.004 1.00 60.41 318 TRP A CA 1
ATOM 2601 C C . TRP A 1 318 ? -2.774 35.643 -14.739 1.00 60.41 318 TRP A C 1
ATOM 2603 O O . TRP A 1 318 ? -3.258 35.309 -13.656 1.00 60.41 318 TRP A O 1
ATOM 2613 N N . LEU A 1 319 ? -1.509 36.077 -14.833 1.00 60.62 319 LEU A N 1
ATOM 2614 C CA . LEU A 1 319 ? -0.588 36.143 -13.689 1.00 60.62 319 LEU A CA 1
ATOM 2615 C C . LEU A 1 319 ? -0.966 37.206 -12.639 1.00 60.62 319 LEU A C 1
ATOM 2617 O O . LEU A 1 319 ? -0.653 37.024 -11.460 1.00 60.62 319 LEU A O 1
ATOM 2621 N N . GLU A 1 320 ? -1.612 38.308 -13.028 1.00 61.69 320 GLU A N 1
ATOM 2622 C CA . GLU A 1 320 ? -2.096 39.335 -12.089 1.00 61.69 320 GLU A CA 1
ATOM 2623 C C . GLU A 1 320 ? -3.310 38.867 -11.275 1.00 61.69 320 GLU A C 1
ATOM 2625 O O . GLU A 1 320 ? -3.341 39.064 -10.056 1.00 61.69 320 GLU A O 1
ATOM 2630 N N . CYS A 1 321 ? -4.266 38.182 -11.910 1.00 54.47 321 CYS A N 1
ATOM 2631 C CA . CYS A 1 321 ? -5.449 37.642 -11.231 1.00 54.47 321 CYS A CA 1
ATOM 2632 C C . CYS A 1 321 ? -5.110 36.552 -10.202 1.00 54.47 321 CYS A C 1
ATOM 2634 O O . CYS A 1 321 ? -5.770 36.445 -9.173 1.00 54.47 321 CYS A O 1
ATOM 2636 N N . ILE A 1 322 ? -4.061 35.757 -10.437 1.00 55.38 322 ILE A N 1
ATOM 2637 C CA . ILE A 1 322 ? -3.640 34.705 -9.494 1.00 55.38 322 ILE A CA 1
ATOM 2638 C C . ILE A 1 322 ? -2.909 35.288 -8.275 1.00 55.38 322 ILE A C 1
ATOM 2640 O O . ILE A 1 322 ? -2.888 34.667 -7.220 1.00 55.38 322 ILE A O 1
ATOM 2644 N N . LYS A 1 323 ? -2.315 36.484 -8.380 1.00 56.66 323 LYS A N 1
ATOM 2645 C CA . LYS A 1 323 ? -1.619 37.139 -7.255 1.00 56.66 323 LYS A CA 1
ATOM 2646 C C . LYS A 1 323 ? -2.557 37.808 -6.249 1.00 56.66 323 LYS A C 1
ATOM 2648 O O . LYS A 1 323 ? -2.101 38.182 -5.171 1.00 56.66 323 LYS A O 1
ATOM 2653 N N . THR A 1 324 ? -3.814 38.031 -6.623 1.00 49.69 324 THR A N 1
ATOM 2654 C CA . THR A 1 324 ? -4.795 38.793 -5.836 1.00 49.69 324 THR A CA 1
ATOM 2655 C C . THR A 1 324 ? -5.792 37.919 -5.067 1.00 49.69 324 THR A C 1
ATOM 2657 O O . THR A 1 324 ? -6.502 38.455 -4.218 1.00 49.69 324 THR A O 1
ATOM 2660 N N . ASN A 1 325 ? -5.793 36.600 -5.298 1.00 43.38 325 ASN A N 1
ATOM 2661 C CA . ASN A 1 325 ? -6.550 35.583 -4.549 1.00 43.38 325 ASN A CA 1
ATOM 2662 C C . ASN A 1 325 ? -5.625 34.711 -3.689 1.00 43.38 325 ASN A C 1
ATOM 2664 O O . ASN A 1 325 ? -6.083 34.234 -2.627 1.00 43.38 325 ASN A O 1
#

Radius of gyration: 23.23 Å; chains: 1; bounding box: 45×64×62 Å

Secondary structure (DSSP, 8-state):
------HHHHHHHHHHHHHHHTHHHH-SEEEE---SSSSPPSEEEEESS---GGG--HHHHHHHS-TTT---S-EEEEE--TT--HHHHHHHHHHHHHGGGT-SEEEEEEESEETTTTEEHHHHHHHHHHHTT---EEEEEETTEEEEEEEEEPPPP-SS---HHHHHHHTT--SSSS---SS--HHHHHHHHHHHHHHHHH--SSS-HHHHHHHHHIIIIIHHH-TTS-HHHHHHHHHHHHHHTTSB-TTS-B-HHHHHHHHHHHHH-TTSHHHHHHHHHIIIIIS-HHHHHHHHHHHHHHHHHH--GGGGS-HHHHHHHHH--

Sequence (325 aa):
MNEILTHNELVDVVSQAILKKYRDHFKDMFITNVSIDFPKPDFIYMPYRFVEMRKITPKKLKNLVSVDSGIMVPVAFELKPPYAMKHEYLTAIGQALAYTLVFPVSYLVIPEFSIREDFDGVQFVEKIITRHNLKIGIISYNSNNPNKVELIREAEPIYDTLDSDTVSAMITKIKRSYSYWRDTRPEEVYDVLKIVERVMLEKRESSSIMDDVFNRVWEEILSSRFSEASKNSYILNYKLFFVQNGLIDKNGKITALGLNLLLLGERLGSDSNEFRDLVTYVLLIYGGHYQVLSKIYKIQEAMKETMNDECLLDESKWLECIKTN

Foldseek 3Di:
DPDQDDPLRLLVLLVVLCCVVCCQQAPQWDKDWFQDPFLTFSIKTAHPDDDPLLDQALVNCCVCP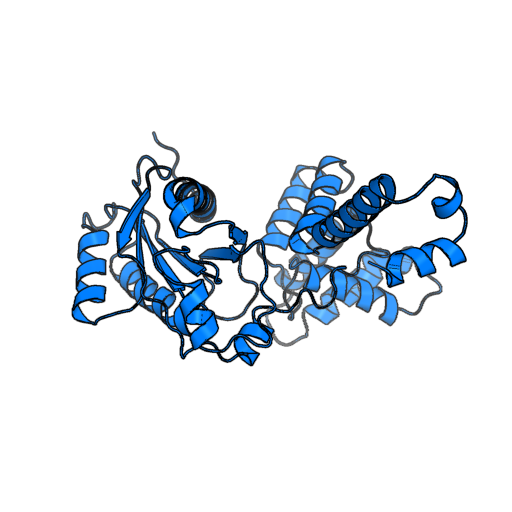DPNRHHHWMEGEHEDALQDDPVVLVVQLVSQLSCVLQTQAGEYEYECARPNVGDGSPVSNCVVCVVVVPQYWYKYAHNSRSSRIGGPGGGHGDSPNPPSVSNCVSCPPLPPLAQLPDPDDLLVLLVLLVLLVVLVVVDDDDDQSLVSSLVCCCVPPVCVVCVPDDSVVVSVSVSSNCPQLQQAHPSSHGDPLVVVLNVVCVVQPSPDPVSNVSVVCSCVPSVNNVVVVVVVVVVVVVCVVPDDPVQVVDPVSVVVVVVVD

pLDDT: mean 75.51, std 16.49, range [32.5, 98.12]